Protein AF-A0A932MJL2-F1 (afdb_monomer_lite)

Foldseek 3Di:
DQWDKDQQQVCVVVVQWDADLQRWIWHQDPVGIDTADPVQEEECACVLLVLCCVLCVDQVPAFADPVRGGPVVVSVVVVVVQVVQVVPDDRNRGNAAMWTADPQSRHTYGYHHQVSLLCSLQSVVLVVQDDPVNPDGSVRSLVVLQPAAEEEFDCQVSLVVLVVSCRHSNYQHYEYFDQDFDDPVSVVRDPDDPCLQFPDCPPPPDDPDDRTHQRLVSSVVVSCVSRSSHHYHYHNNGDDPVCLLCSQPPDDPGHHHQAYEYDDPQLVVLLVNLLSCLVVQHWYWYWDDDPPDIDIDTFRSVVPSPGASAPPAHNVLLVVLNVQCVVDPPPVVSVVSNVCRHHNDPD

Sequence (347 aa):
MKPLLFEATEAHRNGTVRFREDGTAELRAAGGPRVIPRTHQYDVTQATIFGLNERLTSSATSPRLPDGKTLRDAFNAEWERYAGALEAAEGFAVNYGVYAYYPERNDLVRYCPEYWHRVVAVASNSTLLSDPEGNRSWSDIRGVFDRANIAIAGCSVGGSIAHAIAMDMRPRHMKLADKSLYKMENVNRVRLAYWDIVQSNAGRGNAMELMLRNKAAATADQLYAIDPFLSVHCYEEGLTEGNVARFFDGGGSEPPATVLIEEVDDPRMKLLLREEARKRRIPLIMATDVGSGVQLDIMRYDRSAATPLANGTGDKALYAAMDAVYANPGDRKTFFAFVDALIGTNY

Secondary structure (DSSP, 8-state):
-PPEEEEHHHHHHTTSEEE-TT--EEEEETTEEEEE-GGGEEE-HHHHHHHHHHH---GGGSPBPTTS-BHHHHHHHHHHHHHHHHHT-BTTB--SSEEEEETTTTEEEEE--HHHHHHHHHTTTTTTTS-TTS-S-HHHHHHHHHT-EEEEE-SSHHHHHHHHHHHHT--SEEEEE--PBP-GGGGGTS---HHHHB--GGG--STTS--BPBHHHHHHHHHHHH-TT-EEEEETT---TTTHHHHHH-BTTBPPPSEEEE----HHHHHHHHHHHHHTT--EEEEEEETTEEEEEEE-TTT-TT--SSSSS-HHHHHHHHHHHHHSTT-HHHHHHHHHHHH-S--

Structure (mmCIF, N/CA/C/O backbone):
data_AF-A0A932MJL2-F1
#
_entry.id   AF-A0A932MJL2-F1
#
loop_
_atom_site.group_PDB
_atom_site.id
_atom_site.type_symbol
_atom_site.label_atom_id
_atom_site.label_alt_id
_atom_site.label_comp_id
_atom_site.label_asym_id
_atom_site.label_entity_id
_atom_site.label_seq_id
_atom_site.pdbx_PDB_ins_code
_atom_site.Cartn_x
_atom_site.Cartn_y
_atom_site.Cartn_z
_atom_site.occupancy
_atom_site.B_iso_or_equiv
_atom_site.auth_seq_id
_atom_site.auth_comp_id
_atom_site.auth_asym_id
_atom_site.auth_atom_id
_atom_site.pdbx_PDB_model_num
ATOM 1 N N . MET A 1 1 ? -5.161 1.779 -9.825 1.00 83.44 1 MET A N 1
ATOM 2 C CA . MET A 1 1 ? -5.154 0.387 -10.307 1.00 83.44 1 MET A CA 1
ATOM 3 C C . MET A 1 1 ? -3.777 -0.231 -10.076 1.00 83.44 1 MET A C 1
ATOM 5 O O . MET A 1 1 ? -2.789 0.479 -10.240 1.00 83.44 1 MET A O 1
ATOM 9 N N . LYS A 1 2 ? -3.691 -1.529 -9.737 1.00 93.81 2 LYS A N 1
ATOM 10 C CA . LYS A 1 2 ? -2.400 -2.241 -9.654 1.00 93.81 2 LYS A CA 1
ATOM 11 C C . LYS A 1 2 ? -1.691 -2.197 -11.020 1.00 93.81 2 LYS A C 1
ATOM 13 O O . LYS A 1 2 ? -2.356 -2.485 -12.020 1.00 93.81 2 LYS A O 1
ATOM 18 N N . PRO A 1 3 ? -0.395 -1.843 -11.094 1.00 96.50 3 PRO A N 1
ATOM 19 C CA . PRO A 1 3 ? 0.326 -1.845 -12.358 1.00 96.50 3 PRO A CA 1
ATOM 20 C C . PRO A 1 3 ? 0.445 -3.262 -12.927 1.00 96.50 3 PRO A C 1
ATOM 22 O O . PRO A 1 3 ? 0.502 -4.249 -12.190 1.00 96.50 3 PRO A O 1
ATOM 25 N N . LEU A 1 4 ? 0.501 -3.359 -14.254 1.00 96.81 4 LEU A N 1
ATOM 26 C CA . LEU A 1 4 ? 0.786 -4.623 -14.931 1.00 96.81 4 LEU A CA 1
ATOM 27 C C . LEU A 1 4 ? 2.295 -4.853 -14.922 1.00 96.81 4 LEU A C 1
ATOM 29 O O . LEU A 1 4 ? 3.042 -3.979 -15.361 1.00 96.81 4 LEU A O 1
ATOM 33 N N . LEU A 1 5 ? 2.727 -6.010 -14.423 1.00 97.69 5 LEU A N 1
ATOM 34 C CA . LEU A 1 5 ? 4.140 -6.349 -14.282 1.00 97.69 5 LEU A CA 1
ATOM 35 C C . LEU A 1 5 ? 4.579 -7.336 -15.362 1.00 97.69 5 LEU A C 1
ATOM 37 O O . LEU A 1 5 ? 3.890 -8.325 -15.615 1.00 97.69 5 LEU A O 1
ATOM 41 N N . PHE A 1 6 ? 5.744 -7.088 -15.956 1.00 97.69 6 PHE A N 1
ATOM 42 C CA . PHE A 1 6 ? 6.340 -7.943 -16.979 1.00 97.69 6 PHE A CA 1
ATOM 43 C C . PHE A 1 6 ? 7.845 -8.079 -16.744 1.00 97.69 6 PHE A C 1
ATOM 45 O O . PHE A 1 6 ? 8.558 -7.077 -16.724 1.00 97.69 6 PHE A O 1
ATOM 52 N N . GLU A 1 7 ? 8.350 -9.305 -16.607 1.00 98.19 7 GLU A N 1
ATOM 53 C CA . GLU A 1 7 ? 9.797 -9.556 -16.596 1.00 98.19 7 GLU A CA 1
ATOM 54 C C . GLU A 1 7 ? 10.410 -9.098 -17.923 1.00 98.19 7 GLU A C 1
ATOM 56 O O . GLU A 1 7 ? 9.982 -9.549 -18.987 1.00 98.19 7 GLU A O 1
ATOM 61 N N . ALA A 1 8 ? 11.402 -8.204 -17.881 1.00 97.88 8 ALA A N 1
ATOM 62 C CA . ALA A 1 8 ? 11.881 -7.481 -19.061 1.00 97.88 8 ALA A CA 1
ATOM 63 C C . ALA A 1 8 ? 12.356 -8.426 -20.175 1.00 97.88 8 ALA A C 1
ATOM 65 O O . ALA A 1 8 ? 11.945 -8.296 -21.327 1.00 97.88 8 ALA A O 1
ATOM 66 N N . THR A 1 9 ? 13.154 -9.434 -19.820 1.00 97.38 9 THR A N 1
ATOM 67 C CA . THR A 1 9 ? 13.679 -10.421 -20.774 1.00 97.38 9 THR A CA 1
ATOM 68 C C . THR A 1 9 ? 12.566 -11.213 -21.455 1.00 97.38 9 THR A C 1
ATOM 70 O O . THR A 1 9 ? 12.607 -11.454 -22.662 1.00 97.38 9 THR A O 1
ATOM 73 N N . GLU A 1 10 ? 11.551 -11.627 -20.698 1.00 97.56 10 GLU A N 1
ATOM 74 C CA . GLU A 1 10 ? 10.411 -12.346 -21.261 1.00 97.56 10 GLU A CA 1
ATOM 75 C C . GLU A 1 10 ? 9.528 -11.428 -22.108 1.00 97.56 10 GLU A C 1
ATOM 77 O O . GLU A 1 10 ? 9.118 -11.824 -23.200 1.00 97.56 10 GLU A O 1
ATOM 82 N N . ALA A 1 11 ? 9.297 -10.200 -21.644 1.00 97.25 11 ALA A N 1
ATOM 83 C CA . ALA A 1 11 ? 8.495 -9.196 -22.327 1.00 97.25 11 ALA A CA 1
ATOM 84 C C . ALA A 1 11 ? 9.074 -8.817 -23.696 1.00 97.25 11 ALA A C 1
ATOM 86 O O . ALA A 1 11 ? 8.319 -8.644 -24.654 1.00 97.25 11 ALA A O 1
ATOM 87 N N . HIS A 1 12 ? 10.400 -8.723 -23.814 1.00 97.31 12 HIS A N 1
ATOM 88 C CA . HIS A 1 12 ? 11.061 -8.517 -25.101 1.00 97.31 12 HIS A CA 1
ATOM 89 C C . HIS A 1 12 ? 10.961 -9.767 -25.981 1.00 97.31 12 HIS A C 1
ATOM 91 O O . HIS A 1 12 ? 10.555 -9.676 -27.141 1.00 97.31 12 HIS A O 1
ATOM 97 N N . ARG A 1 13 ? 11.248 -10.951 -25.419 1.00 96.62 13 ARG A N 1
ATOM 98 C CA . ARG A 1 13 ? 11.226 -12.233 -26.145 1.00 96.62 13 ARG A CA 1
ATOM 99 C C . ARG A 1 13 ? 9.864 -12.536 -26.770 1.00 96.62 13 ARG A C 1
ATOM 101 O O . ARG A 1 13 ? 9.802 -12.985 -27.911 1.00 96.62 13 ARG A O 1
ATOM 108 N N . ASN A 1 14 ? 8.776 -12.320 -26.034 1.00 96.12 14 ASN A N 1
ATOM 109 C CA . ASN A 1 14 ? 7.417 -12.581 -26.519 1.00 96.12 14 ASN A CA 1
ATOM 110 C C . ASN A 1 14 ? 6.786 -11.365 -27.232 1.00 96.12 14 ASN A C 1
ATOM 112 O O . ASN A 1 14 ? 5.679 -11.464 -27.760 1.00 96.12 14 ASN A O 1
ATOM 116 N N . GLY A 1 15 ? 7.485 -10.225 -27.282 1.00 95.19 15 GLY A N 1
ATOM 117 C CA . GLY A 1 15 ? 7.008 -8.997 -27.909 1.00 95.19 15 GLY A CA 1
ATOM 118 C C . GLY A 1 15 ? 5.892 -8.276 -27.152 1.00 95.19 15 GLY A C 1
ATOM 119 O O . GLY A 1 15 ? 5.191 -7.473 -27.770 1.00 95.19 15 GLY A O 1
ATOM 120 N N . THR A 1 16 ? 5.718 -8.553 -25.855 1.00 97.00 16 THR A N 1
ATOM 121 C CA . THR A 1 16 ? 4.838 -7.776 -24.967 1.00 97.00 16 THR A CA 1
ATOM 122 C C . THR A 1 16 ? 5.313 -6.333 -24.901 1.00 97.00 16 THR A C 1
ATOM 124 O O . THR A 1 16 ? 4.488 -5.436 -25.015 1.00 97.00 16 THR A O 1
ATOM 127 N N . VAL A 1 17 ? 6.621 -6.102 -24.778 1.00 97.56 17 VAL A N 1
ATOM 128 C CA . VAL A 1 17 ? 7.229 -4.768 -24.853 1.00 97.56 17 VAL A CA 1
ATOM 129 C C . VAL A 1 17 ? 8.169 -4.740 -26.051 1.00 97.56 17 VAL A C 1
ATOM 131 O O . VAL A 1 17 ? 9.037 -5.601 -26.186 1.00 97.56 17 VAL A O 1
ATOM 134 N N . ARG A 1 18 ? 7.989 -3.764 -26.941 1.00 96.75 18 ARG A N 1
ATOM 135 C CA . ARG A 1 18 ? 8.892 -3.501 -28.070 1.00 96.75 18 ARG A CA 1
ATOM 136 C C . ARG A 1 18 ? 9.226 -2.025 -28.127 1.00 96.75 18 ARG A C 1
ATOM 138 O O . ARG A 1 18 ? 8.378 -1.201 -27.811 1.00 96.75 18 ARG A O 1
ATOM 145 N N . PHE A 1 19 ? 10.424 -1.698 -28.582 1.00 97.31 19 PHE A N 1
ATOM 146 C CA . PHE A 1 19 ? 10.823 -0.319 -28.825 1.00 97.31 19 PHE A CA 1
ATOM 147 C C . PHE A 1 19 ? 10.978 -0.093 -30.323 1.00 97.31 19 PHE A C 1
ATOM 149 O O . PHE A 1 19 ? 11.552 -0.923 -31.029 1.00 97.31 19 PHE A O 1
ATOM 156 N N . ARG A 1 20 ? 10.437 1.023 -30.805 1.00 95.94 20 ARG A N 1
ATOM 157 C CA . ARG A 1 20 ? 10.686 1.527 -32.158 1.00 95.94 20 ARG A CA 1
ATOM 158 C C . ARG A 1 20 ? 12.079 2.155 -32.236 1.00 95.94 20 ARG A C 1
ATOM 160 O O . ARG A 1 20 ? 12.700 2.434 -31.212 1.00 95.94 20 ARG A O 1
ATOM 167 N N . GLU A 1 21 ? 12.534 2.447 -33.452 1.00 94.88 21 GLU A N 1
ATOM 168 C CA . GLU A 1 21 ? 13.814 3.134 -33.693 1.00 94.88 21 GLU A CA 1
ATOM 169 C C . GLU A 1 21 ? 13.887 4.521 -33.032 1.00 94.88 21 GLU A C 1
ATOM 171 O O . GLU A 1 21 ? 14.956 4.950 -32.610 1.00 94.88 21 GLU A O 1
ATOM 176 N N . ASP A 1 22 ? 12.749 5.209 -32.880 1.00 95.69 22 ASP A N 1
ATOM 177 C CA . ASP A 1 22 ? 12.659 6.504 -32.191 1.00 95.69 22 ASP A CA 1
ATOM 178 C C . ASP A 1 22 ? 12.612 6.388 -30.651 1.00 95.69 22 ASP A C 1
ATOM 180 O O . ASP A 1 22 ? 12.576 7.401 -29.945 1.00 95.69 22 ASP A O 1
ATOM 184 N N . GLY A 1 23 ? 12.614 5.159 -30.122 1.00 96.25 23 GLY A N 1
ATOM 185 C CA . GLY A 1 23 ? 12.526 4.836 -28.698 1.00 96.25 23 GLY A CA 1
ATOM 186 C C . GLY A 1 23 ? 11.115 4.854 -28.119 1.00 96.25 23 GLY A C 1
ATOM 187 O O . GLY A 1 23 ? 10.943 4.686 -26.913 1.00 96.25 23 GLY A O 1
ATOM 188 N N . THR A 1 24 ? 10.081 5.031 -28.938 1.00 98.06 24 THR A N 1
ATOM 189 C CA . THR A 1 24 ? 8.693 4.845 -28.502 1.00 98.06 24 THR A CA 1
ATOM 190 C C . THR A 1 24 ? 8.446 3.375 -28.163 1.00 98.06 24 THR A C 1
ATOM 192 O O . THR A 1 24 ? 8.772 2.490 -28.956 1.00 98.06 24 THR A O 1
ATOM 195 N N . ALA A 1 25 ? 7.841 3.112 -27.004 1.00 98.00 25 ALA A N 1
ATOM 196 C CA . ALA A 1 25 ? 7.504 1.761 -26.577 1.00 98.00 25 ALA A CA 1
ATOM 197 C C . ALA A 1 25 ? 6.104 1.362 -27.067 1.00 98.00 25 ALA A C 1
ATOM 199 O O . ALA A 1 25 ? 5.147 2.134 -26.986 1.00 98.00 25 ALA A O 1
ATOM 200 N N . GLU A 1 26 ? 5.982 0.133 -27.551 1.00 97.69 26 GLU A N 1
ATOM 201 C CA . GLU A 1 26 ? 4.730 -0.536 -27.876 1.00 97.69 26 GLU A CA 1
ATOM 202 C C . GLU A 1 26 ? 4.492 -1.654 -26.864 1.00 97.69 26 GLU A C 1
ATOM 204 O O . GLU A 1 26 ? 5.249 -2.626 -26.810 1.00 97.69 26 GLU A O 1
ATOM 209 N N . LEU A 1 27 ? 3.431 -1.520 -26.071 1.00 97.56 27 LEU A N 1
ATOM 210 C CA . LEU A 1 27 ? 3.021 -2.511 -25.084 1.00 97.56 27 LEU A CA 1
ATOM 211 C C . LEU A 1 27 ? 1.804 -3.290 -25.592 1.00 97.56 27 LEU A C 1
ATOM 213 O O . LEU A 1 27 ? 0.777 -2.698 -25.923 1.00 97.56 27 LEU A O 1
ATOM 217 N N . ARG A 1 28 ? 1.885 -4.620 -25.605 1.00 94.75 28 ARG A N 1
ATOM 218 C CA . ARG A 1 28 ? 0.772 -5.537 -25.889 1.00 94.75 28 ARG A CA 1
ATOM 219 C C . ARG A 1 28 ? 0.306 -6.177 -24.585 1.00 94.75 28 ARG A C 1
ATOM 221 O O . ARG A 1 28 ? 0.871 -7.167 -24.141 1.00 94.75 28 ARG A O 1
ATOM 228 N N . ALA A 1 29 ? -0.731 -5.605 -23.979 1.00 84.56 29 ALA A N 1
ATOM 229 C CA . ALA A 1 29 ? -1.332 -6.105 -22.743 1.00 84.56 29 ALA A CA 1
ATOM 230 C C . ALA A 1 29 ? -2.823 -6.433 -22.940 1.00 84.56 29 ALA A C 1
ATOM 232 O O . ALA A 1 29 ? -3.406 -6.127 -23.980 1.00 84.56 29 ALA A O 1
ATOM 233 N N . ALA A 1 30 ? -3.460 -7.031 -21.926 1.00 73.94 30 ALA A N 1
ATOM 234 C CA . ALA A 1 30 ? -4.858 -7.482 -21.976 1.00 73.94 30 ALA A CA 1
ATOM 235 C C . ALA A 1 30 ? -5.886 -6.377 -22.333 1.00 73.94 30 ALA A C 1
ATOM 237 O O . ALA A 1 30 ? -6.991 -6.690 -22.761 1.00 73.94 30 ALA A O 1
ATOM 238 N N . GLY A 1 31 ? -5.521 -5.092 -22.214 1.00 73.19 31 GLY A N 1
ATOM 239 C CA . GLY A 1 31 ? -6.334 -3.931 -22.614 1.00 73.19 31 GLY A CA 1
ATOM 240 C C . GLY A 1 31 ? -6.116 -3.429 -24.052 1.00 73.19 31 GLY A C 1
ATOM 241 O O . GLY A 1 31 ? -6.564 -2.328 -24.386 1.00 73.19 31 GLY A O 1
ATOM 242 N N . GLY A 1 32 ? -5.407 -4.196 -24.884 1.00 82.25 32 GLY A N 1
ATOM 243 C CA . GLY A 1 32 ? -5.036 -3.830 -26.251 1.00 82.25 32 GLY A CA 1
ATOM 244 C C . GLY A 1 32 ? -3.656 -3.167 -26.354 1.00 82.25 32 GLY A C 1
ATOM 245 O O . GLY A 1 32 ? -3.003 -2.914 -25.337 1.00 82.25 32 GLY A O 1
ATOM 246 N N . PRO A 1 33 ? -3.178 -2.905 -27.583 1.00 90.56 33 PRO A N 1
ATOM 247 C CA . PRO A 1 33 ? -1.891 -2.262 -27.794 1.00 90.56 33 PRO A CA 1
ATOM 248 C C . PRO A 1 33 ? -1.890 -0.831 -27.239 1.00 90.56 33 PRO A C 1
ATOM 250 O O . PRO A 1 33 ? -2.873 -0.091 -27.353 1.00 90.56 33 PRO A O 1
ATOM 253 N N . ARG A 1 34 ? -0.768 -0.438 -26.640 1.00 95.81 34 ARG A N 1
ATOM 254 C CA . ARG A 1 34 ? -0.515 0.903 -26.108 1.00 95.81 34 ARG A CA 1
ATOM 255 C C . ARG A 1 34 ? 0.782 1.437 -26.690 1.00 95.81 34 ARG A C 1
ATOM 257 O O . ARG A 1 34 ? 1.763 0.707 -26.795 1.00 95.81 34 ARG A O 1
ATOM 264 N N . VAL A 1 35 ? 0.764 2.710 -27.066 1.00 97.38 35 VAL A N 1
ATOM 265 C CA . VAL A 1 35 ? 1.945 3.444 -27.520 1.00 97.38 35 VAL A CA 1
ATOM 266 C C . VAL A 1 35 ? 2.351 4.374 -26.387 1.00 97.38 35 VAL A C 1
ATOM 268 O O . VAL A 1 35 ? 1.548 5.192 -25.935 1.00 97.38 35 VAL A O 1
ATOM 271 N N . ILE A 1 36 ? 3.575 4.212 -25.901 1.00 98.31 36 ILE A N 1
ATOM 272 C CA . ILE A 1 36 ? 4.097 4.932 -24.744 1.00 98.31 36 ILE A CA 1
ATOM 273 C C . ILE A 1 36 ? 5.277 5.786 -25.225 1.00 98.31 36 ILE A C 1
ATOM 275 O O . ILE A 1 36 ? 6.346 5.245 -25.534 1.00 98.31 36 ILE A O 1
ATOM 279 N N . PRO A 1 37 ? 5.103 7.113 -25.350 1.00 98.06 37 PRO A N 1
ATOM 280 C CA . PRO A 1 37 ? 6.176 8.002 -25.785 1.00 98.06 37 PRO A CA 1
ATOM 281 C C . PRO A 1 37 ? 7.286 8.064 -24.731 1.00 98.06 37 PRO A C 1
ATOM 283 O O . PRO A 1 37 ? 7.054 7.809 -23.552 1.00 98.06 37 PRO A O 1
ATOM 286 N N . ARG A 1 38 ? 8.494 8.466 -25.138 1.00 97.56 38 ARG A N 1
ATOM 287 C CA . ARG A 1 38 ? 9.671 8.524 -24.248 1.00 97.56 38 ARG A CA 1
ATOM 288 C C . ARG A 1 38 ? 9.480 9.398 -23.005 1.00 97.56 38 ARG A C 1
ATOM 290 O O . ARG A 1 38 ? 10.108 9.143 -21.988 1.00 97.56 38 ARG A O 1
ATOM 297 N N . THR A 1 39 ? 8.605 10.400 -23.062 1.00 98.00 39 THR A N 1
ATOM 298 C CA . THR A 1 39 ? 8.271 11.264 -21.915 1.00 98.00 39 THR A CA 1
ATOM 299 C C . THR A 1 39 ? 7.464 10.560 -20.820 1.00 98.00 39 THR A C 1
ATOM 301 O O . THR A 1 39 ? 7.343 11.107 -19.729 1.00 98.00 39 THR A O 1
ATOM 304 N N . HIS A 1 40 ? 6.944 9.365 -21.108 1.00 98.31 40 HIS A N 1
ATOM 305 C CA . HIS A 1 40 ? 6.197 8.490 -20.202 1.00 98.31 40 HIS A CA 1
ATOM 306 C C . HIS A 1 40 ? 6.931 7.160 -19.958 1.00 98.31 40 HIS A C 1
ATOM 308 O O . HIS A 1 40 ? 6.335 6.156 -19.569 1.00 98.31 40 HIS A O 1
ATOM 314 N N . GLN A 1 41 ? 8.236 7.128 -20.226 1.00 98.44 41 GLN A N 1
ATOM 315 C CA . GLN A 1 41 ? 9.093 5.984 -19.946 1.00 98.44 41 GLN A CA 1
ATOM 316 C C . GLN A 1 41 ? 10.094 6.373 -18.869 1.00 98.44 41 GLN A C 1
ATOM 318 O O . GLN A 1 41 ? 10.755 7.408 -18.970 1.00 98.44 41 GLN A O 1
ATOM 323 N N . TYR A 1 42 ? 10.221 5.535 -17.849 1.00 98.31 42 TYR A N 1
ATOM 324 C CA . TYR A 1 42 ? 11.080 5.804 -16.705 1.00 98.31 42 TYR A CA 1
ATOM 325 C C . TYR A 1 42 ? 11.910 4.575 -16.363 1.00 98.31 42 TYR A C 1
ATOM 327 O O . TYR A 1 42 ? 11.484 3.436 -16.551 1.00 98.31 42 TYR A O 1
ATOM 335 N N . ASP A 1 43 ? 13.096 4.808 -15.819 1.00 97.81 43 ASP A N 1
ATOM 336 C CA . ASP A 1 43 ? 13.998 3.750 -15.396 1.00 97.81 43 ASP A CA 1
ATOM 337 C C . ASP A 1 43 ? 14.516 4.055 -13.995 1.00 97.81 43 ASP A C 1
ATOM 339 O O . ASP A 1 43 ? 15.210 5.046 -13.771 1.00 97.81 43 ASP A O 1
ATOM 343 N N . VAL A 1 44 ? 14.150 3.205 -13.040 1.00 97.88 44 VAL A N 1
ATOM 344 C CA . VAL A 1 44 ? 14.569 3.332 -11.640 1.00 97.88 44 VAL A CA 1
ATOM 345 C C . VAL A 1 44 ? 15.583 2.255 -11.246 1.00 97.88 44 VAL A C 1
ATOM 347 O O . VAL A 1 44 ? 15.949 2.138 -10.071 1.00 97.88 44 VAL A O 1
ATOM 350 N N . THR A 1 45 ? 16.073 1.467 -12.212 1.00 98.19 45 THR A N 1
ATOM 351 C CA . THR A 1 45 ? 17.091 0.437 -11.961 1.00 98.19 45 THR A CA 1
ATOM 352 C C . THR A 1 45 ? 18.380 1.056 -11.430 1.00 98.19 45 THR A C 1
ATOM 354 O O . THR A 1 45 ? 18.882 0.609 -10.402 1.00 98.19 45 THR A O 1
ATOM 357 N N . GLN A 1 46 ? 18.846 2.152 -12.035 1.00 96.75 46 GLN A N 1
ATOM 358 C CA . GLN A 1 46 ? 20.021 2.898 -11.577 1.00 96.75 46 GLN A CA 1
ATOM 359 C C . GLN A 1 46 ? 19.880 3.367 -10.128 1.00 96.75 46 GLN A C 1
ATOM 361 O O . GLN A 1 46 ? 20.770 3.113 -9.322 1.00 96.75 46 GLN A O 1
ATOM 366 N N . ALA A 1 47 ? 18.748 3.978 -9.764 1.00 97.19 47 ALA A N 1
ATOM 367 C CA . ALA A 1 47 ? 18.510 4.430 -8.392 1.00 97.19 47 ALA A CA 1
ATOM 368 C C . ALA A 1 47 ? 18.624 3.277 -7.376 1.00 97.19 47 ALA A C 1
ATOM 370 O O . ALA A 1 47 ? 19.169 3.455 -6.289 1.00 97.19 47 ALA A O 1
ATOM 371 N N . THR A 1 48 ? 18.175 2.077 -7.757 1.00 97.75 48 THR A N 1
ATOM 372 C CA . THR A 1 48 ? 18.317 0.872 -6.929 1.00 97.75 48 THR A CA 1
ATOM 373 C C . THR A 1 48 ? 19.770 0.405 -6.847 1.00 97.75 48 THR A C 1
ATOM 375 O O . THR A 1 48 ? 20.293 0.214 -5.752 1.00 97.75 48 THR A O 1
ATOM 378 N N . ILE A 1 49 ? 20.433 0.238 -7.992 1.00 97.94 49 ILE A N 1
ATOM 379 C CA . ILE A 1 49 ? 21.804 -0.276 -8.078 1.00 97.94 49 ILE A CA 1
ATOM 380 C C . ILE A 1 49 ? 22.793 0.642 -7.352 1.00 97.94 49 ILE A C 1
ATOM 382 O O . ILE A 1 49 ? 23.547 0.187 -6.493 1.00 97.94 49 ILE A O 1
ATOM 386 N N . PHE A 1 50 ? 22.768 1.944 -7.633 1.00 96.50 50 PHE A N 1
ATOM 387 C CA . PHE A 1 50 ? 23.668 2.891 -6.976 1.00 96.50 50 PHE A CA 1
ATOM 388 C C . PHE A 1 50 ? 23.348 3.039 -5.486 1.00 96.50 50 PHE A C 1
ATOM 390 O O . PHE A 1 50 ? 24.267 3.018 -4.669 1.00 96.50 50 PHE A O 1
ATOM 397 N N . GLY A 1 51 ? 22.062 3.073 -5.116 1.00 96.06 51 GLY A N 1
ATOM 398 C CA . GLY A 1 51 ? 21.649 3.106 -3.713 1.00 96.06 51 GLY A CA 1
ATOM 399 C C . GLY A 1 51 ? 22.150 1.894 -2.921 1.00 96.06 51 GLY A C 1
ATOM 400 O O . GLY A 1 51 ? 22.681 2.048 -1.824 1.00 96.06 51 GLY A O 1
ATOM 401 N N . LEU A 1 52 ? 22.058 0.684 -3.481 1.00 95.25 52 LEU A N 1
ATOM 402 C CA . LEU A 1 52 ? 22.598 -0.524 -2.847 1.00 95.25 52 LEU A CA 1
ATOM 403 C C . LEU A 1 52 ? 24.118 -0.480 -2.729 1.00 95.25 52 LEU A C 1
ATOM 405 O O . LEU A 1 52 ? 24.644 -0.854 -1.684 1.00 95.25 52 LEU A O 1
ATOM 409 N N . ASN A 1 53 ? 24.822 0.002 -3.753 1.00 95.19 53 ASN A N 1
ATOM 410 C CA . ASN A 1 53 ? 26.278 0.098 -3.709 1.00 95.19 53 ASN A CA 1
ATOM 411 C C . ASN A 1 53 ? 26.768 1.055 -2.613 1.00 95.19 53 ASN A C 1
ATOM 413 O O . ASN A 1 53 ? 27.760 0.760 -1.949 1.00 95.19 53 ASN A O 1
ATOM 417 N N . GLU A 1 54 ? 26.058 2.163 -2.387 1.00 92.69 54 GLU A N 1
ATOM 418 C CA . GLU A 1 54 ? 26.355 3.096 -1.294 1.00 92.69 54 GLU A CA 1
ATOM 419 C C . GLU A 1 54 ? 26.068 2.509 0.092 1.00 92.69 54 GLU A C 1
ATOM 421 O O . GLU A 1 54 ? 26.782 2.811 1.048 1.00 92.69 54 GLU A O 1
ATOM 426 N N . ARG A 1 55 ? 25.009 1.701 0.232 1.00 91.06 55 ARG A N 1
ATOM 427 C CA . ARG A 1 55 ? 24.568 1.189 1.543 1.00 91.06 55 ARG A CA 1
ATOM 428 C C . ARG A 1 55 ? 25.252 -0.112 1.938 1.00 91.06 55 ARG A C 1
ATOM 430 O O . ARG A 1 55 ? 25.555 -0.314 3.111 1.00 91.06 55 ARG A O 1
ATOM 437 N N . LEU A 1 56 ? 25.533 -0.980 0.976 1.00 90.38 56 LEU A N 1
ATOM 438 C CA . LEU A 1 56 ? 26.273 -2.220 1.172 1.00 90.38 56 LEU A CA 1
ATOM 439 C C . LEU A 1 56 ? 27.757 -1.937 0.927 1.00 90.38 56 LEU A C 1
ATOM 441 O O . LEU A 1 56 ? 28.296 -2.291 -0.114 1.00 90.38 56 LEU A O 1
ATOM 445 N N . THR A 1 57 ? 28.420 -1.256 1.862 1.00 85.00 57 THR A N 1
ATOM 446 C CA . THR A 1 57 ? 29.795 -0.754 1.663 1.00 85.00 57 THR A CA 1
ATOM 447 C C . THR A 1 57 ? 30.865 -1.844 1.702 1.00 85.00 57 THR A C 1
ATOM 449 O O . THR A 1 57 ? 31.856 -1.763 0.982 1.00 85.00 57 THR A O 1
ATOM 452 N N . SER A 1 58 ? 30.687 -2.876 2.531 1.00 86.12 58 SER A N 1
ATOM 453 C CA . SER A 1 58 ? 31.632 -3.990 2.641 1.00 86.12 58 SER A CA 1
ATOM 454 C C . SER A 1 58 ? 30.933 -5.290 3.028 1.00 86.12 58 SER A C 1
ATOM 456 O O . SER A 1 58 ? 29.922 -5.272 3.736 1.00 86.12 58 SER A O 1
ATOM 458 N N . SER A 1 59 ? 31.494 -6.431 2.622 1.00 81.75 59 SER A N 1
ATOM 459 C CA . SER A 1 59 ? 30.996 -7.745 3.046 1.00 81.75 59 SER A CA 1
ATOM 460 C C . SER A 1 59 ? 31.161 -7.951 4.558 1.00 81.75 59 SER A C 1
ATOM 462 O O . SER A 1 59 ? 30.306 -8.563 5.187 1.00 81.75 59 SER A O 1
ATOM 464 N N . ALA A 1 60 ? 32.201 -7.378 5.175 1.00 77.75 60 ALA A N 1
ATOM 465 C CA . ALA A 1 60 ? 32.484 -7.536 6.606 1.00 77.75 60 ALA A CA 1
ATOM 466 C C . ALA A 1 60 ? 31.379 -6.972 7.517 1.00 77.75 60 ALA A C 1
ATOM 468 O O . ALA A 1 60 ? 31.134 -7.513 8.592 1.00 77.75 60 ALA A O 1
ATOM 469 N N . THR A 1 61 ? 30.708 -5.904 7.081 1.00 82.56 61 THR A N 1
ATOM 470 C CA . THR A 1 61 ? 29.640 -5.225 7.832 1.00 82.56 61 THR A CA 1
ATOM 471 C C . THR A 1 61 ? 28.244 -5.497 7.271 1.00 82.56 61 THR A C 1
ATOM 473 O O . THR A 1 61 ? 27.262 -4.971 7.792 1.00 82.56 61 THR A O 1
ATOM 476 N N . SER A 1 62 ? 28.134 -6.295 6.205 1.00 86.69 62 SER A N 1
ATOM 477 C CA . SER A 1 62 ? 26.852 -6.587 5.564 1.00 86.69 62 SER A CA 1
ATOM 478 C C . SER A 1 62 ? 26.092 -7.708 6.276 1.00 86.69 62 SER A C 1
ATOM 480 O O . SER A 1 62 ? 26.708 -8.685 6.713 1.00 86.69 62 SER A O 1
ATOM 482 N N . PRO A 1 63 ? 24.747 -7.631 6.341 1.00 87.06 63 PRO A N 1
ATOM 483 C CA . PRO A 1 63 ? 23.925 -8.724 6.846 1.00 87.06 63 PRO A CA 1
ATOM 484 C C . PRO A 1 63 ? 24.222 -10.041 6.124 1.00 87.06 63 PRO A C 1
ATOM 486 O O . PRO A 1 63 ? 24.468 -10.055 4.915 1.00 87.06 63 PRO A O 1
ATOM 489 N N . ARG A 1 64 ? 24.168 -11.153 6.859 1.00 88.19 64 ARG A N 1
ATOM 490 C CA . ARG A 1 64 ? 24.266 -12.497 6.281 1.00 88.19 64 ARG A CA 1
ATOM 491 C C . ARG A 1 64 ? 22.898 -12.997 5.839 1.00 88.19 64 ARG A C 1
ATOM 493 O O . ARG A 1 64 ? 21.897 -12.778 6.521 1.00 88.19 64 ARG A O 1
ATOM 500 N N . LEU A 1 65 ? 22.887 -13.675 4.702 1.00 87.19 65 LEU A N 1
ATOM 501 C CA . LEU A 1 65 ? 21.735 -14.372 4.151 1.00 87.19 65 LEU A CA 1
ATOM 502 C C . LEU A 1 65 ? 21.691 -15.823 4.667 1.00 87.19 65 LEU A C 1
ATOM 504 O O . LEU A 1 65 ? 22.708 -16.328 5.153 1.00 87.19 65 LEU A O 1
ATOM 508 N N . PRO A 1 66 ? 20.539 -16.517 4.559 1.00 86.44 66 PRO A N 1
ATOM 509 C CA . PRO A 1 66 ? 20.400 -17.901 5.025 1.00 86.44 66 PRO A CA 1
ATOM 510 C C . PRO A 1 66 ? 21.380 -18.899 4.390 1.00 86.44 66 PRO A C 1
ATOM 512 O O . PRO A 1 66 ? 21.696 -19.916 4.997 1.00 86.44 66 PRO A O 1
ATOM 515 N N . ASP A 1 67 ? 21.883 -18.609 3.188 1.00 88.38 67 ASP A N 1
ATOM 516 C CA . ASP A 1 67 ? 22.882 -19.422 2.481 1.00 88.38 67 ASP A CA 1
ATOM 517 C C . ASP A 1 67 ? 24.331 -19.168 2.953 1.00 88.38 67 ASP A C 1
ATOM 519 O O . ASP A 1 67 ? 25.280 -19.731 2.406 1.00 88.38 67 ASP A O 1
ATOM 523 N N . GLY A 1 68 ? 24.515 -18.313 3.964 1.00 86.94 68 GLY A N 1
ATOM 524 C CA . GLY A 1 68 ? 25.800 -17.974 4.571 1.00 86.94 68 GLY A CA 1
ATOM 525 C C . GLY A 1 68 ? 26.561 -16.840 3.878 1.00 86.94 68 GLY A C 1
ATOM 526 O O . GLY A 1 68 ? 27.492 -16.291 4.485 1.00 86.94 68 GLY A O 1
ATOM 527 N N . LYS A 1 69 ? 26.164 -16.443 2.661 1.00 91.19 69 LYS A N 1
ATOM 528 C CA . LYS A 1 69 ? 26.763 -15.306 1.945 1.00 91.19 69 LYS A CA 1
ATOM 529 C C . LYS A 1 69 ? 26.344 -13.989 2.581 1.00 91.19 69 LYS A C 1
ATOM 531 O O . LYS A 1 69 ? 25.325 -13.899 3.270 1.00 91.19 69 LYS A O 1
ATOM 536 N N . THR A 1 70 ? 27.130 -12.942 2.358 1.00 92.56 70 THR A N 1
ATOM 537 C CA . THR A 1 70 ? 26.723 -11.597 2.771 1.00 92.56 70 THR A CA 1
ATOM 538 C C . THR A 1 70 ? 25.815 -10.978 1.713 1.00 92.56 70 THR A C 1
ATOM 540 O O . THR A 1 70 ? 25.909 -11.293 0.524 1.00 92.56 70 THR A O 1
ATOM 543 N N . LEU A 1 71 ? 24.947 -10.061 2.132 1.00 92.31 71 LEU A N 1
ATOM 544 C CA . LEU A 1 71 ? 24.088 -9.312 1.219 1.00 92.31 71 LEU A CA 1
ATOM 545 C C . LEU A 1 71 ? 24.909 -8.503 0.195 1.00 92.31 71 LEU A C 1
ATOM 547 O O . LEU A 1 71 ? 24.485 -8.375 -0.951 1.00 92.31 71 LEU A O 1
ATOM 551 N N . ARG A 1 72 ? 26.114 -8.031 0.562 1.00 95.00 72 ARG A N 1
ATOM 552 C CA . ARG A 1 72 ? 27.072 -7.426 -0.380 1.00 95.00 72 ARG A CA 1
ATOM 553 C C . ARG A 1 72 ? 27.529 -8.413 -1.448 1.00 95.00 72 ARG A C 1
ATOM 555 O O . ARG A 1 72 ? 27.577 -8.038 -2.613 1.00 95.00 72 ARG A O 1
ATOM 562 N N . ASP A 1 73 ? 27.868 -9.647 -1.079 1.00 94.88 73 ASP A N 1
ATOM 563 C CA . ASP A 1 73 ? 28.340 -10.644 -2.052 1.00 94.88 73 ASP A CA 1
ATOM 564 C C . ASP A 1 73 ? 27.227 -11.012 -3.040 1.00 94.88 73 ASP A C 1
ATOM 566 O O . ASP A 1 73 ? 27.467 -11.105 -4.243 1.00 94.88 73 ASP A O 1
ATOM 570 N N . ALA A 1 74 ? 25.994 -11.155 -2.544 1.00 95.44 74 ALA A N 1
ATOM 571 C CA . ALA A 1 74 ? 24.820 -11.334 -3.394 1.00 95.44 74 ALA A CA 1
ATOM 572 C C . ALA A 1 74 ? 24.604 -10.127 -4.323 1.00 95.44 74 ALA A C 1
ATOM 574 O O . ALA A 1 74 ? 24.311 -10.303 -5.505 1.00 95.44 74 ALA A O 1
ATOM 575 N N . PHE A 1 75 ? 24.800 -8.908 -3.814 1.00 96.94 75 PHE A N 1
ATOM 576 C CA . PHE A 1 75 ? 24.667 -7.689 -4.605 1.00 96.94 75 PHE A CA 1
ATOM 577 C C . PHE A 1 75 ? 25.766 -7.547 -5.664 1.00 96.94 75 PHE A C 1
ATOM 579 O O . PHE A 1 75 ? 25.476 -7.093 -6.762 1.00 96.94 75 PHE A O 1
ATOM 586 N N . ASN A 1 76 ? 27.000 -7.985 -5.395 1.00 96.94 76 ASN A N 1
ATOM 587 C CA . ASN A 1 76 ? 28.063 -8.006 -6.406 1.00 96.94 76 ASN A CA 1
ATOM 588 C C . ASN A 1 76 ? 27.669 -8.872 -7.608 1.00 96.94 76 ASN A C 1
ATOM 590 O O . ASN A 1 76 ? 27.831 -8.450 -8.746 1.00 96.94 76 ASN A O 1
ATOM 594 N N . ALA A 1 77 ? 27.101 -10.057 -7.365 1.00 96.56 77 ALA A N 1
ATOM 595 C CA . ALA A 1 77 ? 26.610 -10.907 -8.448 1.00 96.56 77 ALA A CA 1
ATOM 596 C C . ALA A 1 77 ? 25.472 -10.235 -9.237 1.00 96.56 77 ALA A C 1
ATOM 598 O O . ALA A 1 77 ? 25.412 -10.350 -10.461 1.00 96.56 77 ALA A O 1
ATOM 599 N N . GLU A 1 78 ? 24.590 -9.504 -8.551 1.00 97.69 78 GLU A N 1
ATOM 600 C CA . GLU A 1 78 ? 23.543 -8.732 -9.221 1.00 97.69 78 GLU A CA 1
ATOM 601 C C . GLU A 1 78 ? 24.101 -7.560 -10.034 1.00 97.69 78 GLU A C 1
ATOM 603 O O . GLU A 1 78 ? 23.619 -7.304 -11.136 1.00 97.69 78 GLU A O 1
ATOM 608 N N . TRP A 1 79 ? 25.122 -6.867 -9.526 1.00 97.94 79 TRP A N 1
ATOM 609 C CA . TRP A 1 79 ? 25.795 -5.781 -10.234 1.00 97.94 79 TRP A CA 1
ATOM 610 C C . TRP A 1 79 ? 26.362 -6.264 -11.568 1.00 97.94 79 TRP A C 1
ATOM 612 O O . TRP A 1 79 ? 26.103 -5.640 -12.594 1.00 97.94 79 TRP A O 1
ATOM 622 N N . GLU A 1 80 ? 27.061 -7.403 -11.575 1.00 98.06 80 GLU A N 1
ATOM 623 C CA . GLU A 1 80 ? 27.584 -8.011 -12.807 1.00 98.06 80 GLU A CA 1
ATOM 624 C C . GLU A 1 80 ? 26.456 -8.380 -13.779 1.00 98.06 80 GLU A C 1
ATOM 626 O O . GLU A 1 80 ? 26.543 -8.120 -14.979 1.00 98.06 80 GLU A O 1
ATOM 631 N N . ARG A 1 81 ? 25.346 -8.928 -13.265 1.00 97.94 81 ARG A N 1
ATOM 632 C CA . ARG A 1 81 ? 24.165 -9.252 -14.079 1.00 97.94 81 ARG A CA 1
ATOM 633 C C . ARG A 1 81 ? 23.548 -8.005 -14.714 1.00 97.94 81 ARG A C 1
ATOM 635 O O . ARG A 1 81 ? 23.159 -8.039 -15.880 1.00 97.94 81 ARG A O 1
ATOM 642 N N . TYR A 1 82 ? 23.448 -6.920 -13.953 1.00 98.19 82 TYR A N 1
ATOM 643 C CA . TYR A 1 82 ? 22.959 -5.631 -14.430 1.00 98.19 82 TYR A CA 1
ATOM 644 C C . TYR A 1 82 ? 23.900 -5.019 -15.476 1.00 98.19 82 TYR A C 1
ATOM 646 O O . TYR A 1 82 ? 23.437 -4.626 -16.545 1.00 98.19 82 TYR A O 1
ATOM 654 N N . ALA A 1 83 ? 25.207 -4.986 -15.201 1.00 98.00 83 ALA A N 1
ATOM 655 C CA . ALA A 1 83 ? 26.220 -4.450 -16.106 1.00 98.00 83 ALA A CA 1
ATOM 656 C C . ALA A 1 83 ? 26.253 -5.219 -17.433 1.00 98.00 83 ALA A C 1
ATOM 658 O O . ALA A 1 83 ? 26.123 -4.610 -18.493 1.00 98.00 83 ALA A O 1
ATOM 659 N N . GLY A 1 84 ? 26.288 -6.554 -17.382 1.00 98.12 84 GLY A N 1
ATOM 660 C CA . GLY A 1 84 ? 26.249 -7.388 -18.583 1.00 98.12 84 GLY A CA 1
ATOM 661 C C . GLY A 1 84 ? 24.970 -7.196 -19.405 1.00 98.12 84 GLY A C 1
ATOM 662 O O . GLY A 1 84 ? 25.018 -7.199 -20.632 1.00 98.12 84 GLY A O 1
ATOM 663 N N . ALA A 1 85 ? 23.821 -6.963 -18.759 1.00 97.62 85 ALA A N 1
ATOM 664 C CA . ALA A 1 85 ? 22.577 -6.666 -19.470 1.00 97.62 85 ALA A CA 1
ATOM 665 C C . ALA A 1 85 ? 22.574 -5.285 -20.145 1.00 97.62 85 ALA A C 1
ATOM 667 O O . ALA A 1 85 ? 21.901 -5.124 -21.162 1.00 97.62 85 ALA A O 1
ATOM 668 N N . LEU A 1 86 ? 23.295 -4.300 -19.595 1.00 97.00 86 LEU A N 1
ATOM 669 C CA . LEU A 1 86 ? 23.496 -3.001 -20.243 1.00 97.00 86 LEU A CA 1
ATOM 670 C C . LEU A 1 86 ? 24.449 -3.108 -21.434 1.00 97.00 86 LEU A C 1
ATOM 672 O O . LEU A 1 86 ? 24.169 -2.536 -22.481 1.00 97.00 86 LEU A O 1
ATOM 676 N N . GLU A 1 87 ? 25.549 -3.847 -21.288 1.00 97.31 87 GLU A N 1
ATOM 677 C CA . GLU A 1 87 ? 26.522 -4.065 -22.368 1.00 97.31 87 GLU A CA 1
ATOM 678 C C . GLU A 1 87 ? 25.912 -4.833 -23.545 1.00 97.31 87 GLU A C 1
ATOM 680 O O . GLU A 1 87 ? 26.202 -4.532 -24.700 1.00 97.31 87 GLU A O 1
ATOM 685 N N . ALA A 1 88 ? 25.032 -5.795 -23.257 1.00 96.75 88 ALA A N 1
ATOM 686 C CA . ALA A 1 88 ? 24.322 -6.583 -24.260 1.00 96.75 88 ALA A CA 1
ATOM 687 C C . ALA A 1 88 ? 23.041 -5.913 -24.795 1.00 96.75 88 ALA A C 1
ATOM 689 O O . ALA A 1 88 ? 22.314 -6.535 -25.572 1.00 96.75 88 ALA A O 1
ATOM 690 N N . ALA A 1 89 ? 22.704 -4.698 -24.351 1.00 94.50 89 ALA A N 1
ATOM 691 C CA . ALA A 1 89 ? 21.481 -4.031 -24.779 1.00 94.50 89 ALA A CA 1
ATOM 692 C C . ALA A 1 89 ? 21.568 -3.604 -26.251 1.00 94.50 89 ALA A C 1
ATOM 694 O O . ALA A 1 89 ? 22.509 -2.932 -26.671 1.00 94.50 89 ALA A O 1
ATOM 695 N N . GLU A 1 90 ? 20.537 -3.938 -27.026 1.00 86.88 90 GLU A N 1
ATOM 696 C CA . GLU A 1 90 ? 20.386 -3.494 -28.411 1.00 86.88 90 GLU A CA 1
ATOM 697 C C . GLU A 1 90 ? 19.288 -2.421 -28.485 1.00 86.88 90 GLU A C 1
ATOM 699 O O . GLU A 1 90 ? 18.122 -2.654 -28.149 1.00 86.88 90 GLU A O 1
ATOM 704 N N . GLY A 1 91 ? 19.658 -1.211 -28.915 1.00 90.44 91 GLY A N 1
ATOM 705 C CA . GLY A 1 91 ? 18.740 -0.071 -28.955 1.00 90.44 91 GLY A CA 1
ATOM 706 C C . GLY A 1 91 ? 18.267 0.343 -27.557 1.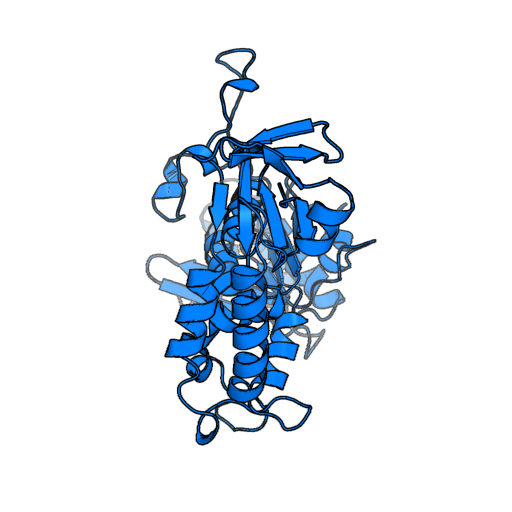00 90.44 91 GLY A C 1
ATOM 707 O O . GLY A 1 91 ? 19.076 0.623 -26.677 1.00 90.44 91 GLY A O 1
ATOM 708 N N . PHE A 1 92 ? 16.948 0.4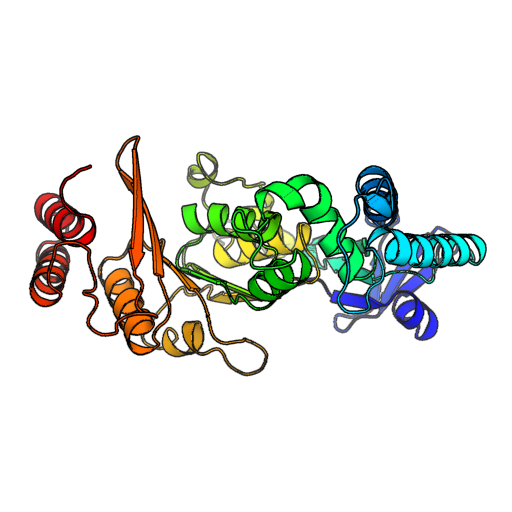14 -27.356 1.00 94.44 92 PHE A N 1
ATOM 709 C CA . PHE A 1 92 ? 16.336 0.823 -26.081 1.00 94.44 92 PHE A CA 1
ATOM 710 C C . PHE A 1 92 ? 15.920 -0.360 -25.189 1.00 94.44 92 PHE A C 1
ATOM 712 O O . PHE A 1 92 ? 15.477 -0.155 -24.058 1.00 94.44 92 PHE A O 1
ATOM 719 N N . ALA A 1 93 ? 16.040 -1.596 -25.683 1.00 95.44 93 ALA A N 1
ATOM 720 C CA . ALA A 1 93 ? 15.616 -2.792 -24.966 1.00 95.44 93 ALA A CA 1
ATOM 721 C C . ALA A 1 93 ? 16.747 -3.325 -24.074 1.00 95.44 93 ALA A C 1
ATOM 723 O O . ALA A 1 93 ? 17.751 -3.841 -24.561 1.00 95.44 93 ALA A O 1
ATOM 724 N N . VAL A 1 94 ? 16.558 -3.256 -22.754 1.00 97.19 94 VAL A N 1
ATOM 725 C CA . VAL A 1 94 ? 17.502 -3.808 -21.769 1.00 97.19 94 VAL A CA 1
ATOM 726 C C . VAL A 1 94 ? 16.882 -5.033 -21.100 1.00 97.19 94 VAL A C 1
ATOM 728 O O . VAL A 1 94 ? 15.880 -4.921 -20.393 1.00 97.19 94 VAL A O 1
ATOM 731 N N . ASN A 1 95 ? 17.486 -6.209 -21.288 1.00 97.56 95 ASN A N 1
ATOM 732 C CA . ASN A 1 95 ? 17.011 -7.493 -20.748 1.00 97.56 95 ASN A CA 1
ATOM 733 C C . ASN A 1 95 ? 17.334 -7.660 -19.250 1.00 97.56 95 ASN A C 1
ATOM 735 O O . ASN A 1 95 ? 18.022 -8.593 -18.839 1.00 97.56 95 ASN A O 1
ATOM 739 N N . TYR A 1 96 ? 16.851 -6.728 -18.429 1.00 98.31 96 TYR A N 1
ATOM 740 C CA . TYR A 1 96 ? 17.049 -6.735 -16.984 1.00 98.31 96 TYR A CA 1
ATOM 741 C C . TYR A 1 96 ? 15.889 -6.068 -16.246 1.00 98.31 96 TYR A C 1
ATOM 743 O O . TYR A 1 96 ? 15.480 -4.955 -16.590 1.00 98.31 96 TYR A O 1
ATOM 751 N N . GLY A 1 97 ? 15.446 -6.717 -15.169 1.00 98.31 97 GLY A N 1
ATOM 752 C CA . GLY A 1 97 ? 14.452 -6.182 -14.248 1.00 98.31 97 GLY A CA 1
ATOM 753 C C . GLY A 1 97 ? 13.014 -6.406 -14.706 1.00 98.31 97 GLY A C 1
ATOM 754 O O . GLY A 1 97 ? 12.736 -7.291 -15.513 1.00 98.31 97 GLY A O 1
ATOM 755 N N . VAL A 1 98 ? 12.104 -5.592 -14.177 1.00 98.75 98 VAL A N 1
ATOM 756 C CA . VAL A 1 98 ? 10.655 -5.729 -14.364 1.00 98.75 98 VAL A CA 1
ATOM 757 C C . VAL A 1 98 ? 10.081 -4.421 -14.880 1.00 98.75 98 VAL A C 1
ATOM 759 O O . VAL A 1 98 ? 10.323 -3.362 -14.303 1.00 98.75 98 VAL A O 1
ATOM 762 N N . TYR A 1 99 ? 9.294 -4.485 -15.947 1.00 98.56 99 TYR A N 1
ATOM 763 C CA . TYR A 1 99 ? 8.453 -3.374 -16.368 1.00 98.56 99 TYR A CA 1
ATOM 764 C C . TYR A 1 99 ? 7.165 -3.354 -15.552 1.00 98.56 99 TYR A C 1
ATOM 766 O O . TYR A 1 99 ? 6.445 -4.348 -15.519 1.00 98.56 99 TYR A O 1
ATOM 774 N N . ALA A 1 100 ? 6.849 -2.209 -14.958 1.00 98.38 100 ALA A N 1
ATOM 775 C CA . ALA A 1 100 ? 5.545 -1.892 -14.402 1.00 98.38 100 ALA A CA 1
ATOM 776 C C . ALA A 1 100 ? 4.850 -0.871 -15.312 1.00 98.38 100 ALA A C 1
ATOM 778 O O . ALA A 1 100 ? 5.355 0.234 -15.524 1.00 98.38 100 ALA A O 1
ATOM 779 N N . TYR A 1 101 ? 3.698 -1.243 -15.865 1.00 98.00 101 TYR A N 1
ATOM 780 C CA . TYR A 1 101 ? 2.860 -0.345 -16.654 1.00 98.00 101 TYR A CA 1
ATOM 781 C C . TYR A 1 101 ? 1.704 0.194 -15.812 1.00 98.00 101 TYR A C 1
ATOM 783 O O . TYR A 1 101 ? 0.919 -0.590 -15.273 1.00 98.00 101 TYR A O 1
ATOM 791 N N . TYR A 1 102 ? 1.583 1.521 -15.750 1.00 96.38 102 TYR A N 1
ATOM 792 C CA . TYR A 1 102 ? 0.538 2.256 -15.036 1.00 96.38 102 TYR A CA 1
ATOM 793 C C . TYR A 1 102 ? -0.488 2.813 -16.039 1.00 96.38 102 TYR A C 1
ATOM 795 O O . TYR A 1 102 ? -0.248 3.870 -16.633 1.00 96.38 102 TYR A O 1
ATOM 803 N N . PRO A 1 103 ? -1.648 2.150 -16.239 1.00 92.56 103 PRO A N 1
ATOM 804 C CA . PRO A 1 103 ? -2.557 2.473 -17.341 1.00 92.56 103 PRO A CA 1
ATOM 805 C C . PRO A 1 103 ? -3.126 3.894 -17.296 1.00 92.56 103 PRO A C 1
ATOM 807 O O . PRO A 1 103 ? -3.191 4.552 -18.328 1.00 92.56 103 PRO A O 1
ATOM 810 N N . GLU A 1 104 ? -3.478 4.383 -16.104 1.00 90.12 104 GLU A N 1
ATOM 811 C CA . GLU A 1 104 ? -4.096 5.706 -15.904 1.00 90.12 104 GLU A CA 1
ATOM 812 C C . GLU A 1 104 ? -3.201 6.866 -16.355 1.00 90.12 104 GLU A C 1
ATOM 814 O O . GLU A 1 104 ? -3.685 7.906 -16.793 1.00 90.12 104 GLU A O 1
ATOM 819 N N . ARG A 1 105 ? -1.880 6.688 -16.251 1.00 91.69 105 ARG A N 1
ATOM 820 C CA . ARG A 1 105 ? -0.886 7.699 -16.636 1.00 91.69 105 ARG A CA 1
ATOM 821 C C . ARG A 1 105 ? -0.223 7.393 -17.976 1.00 91.69 105 ARG A C 1
ATOM 823 O O . ARG A 1 105 ? 0.488 8.236 -18.509 1.00 91.69 105 ARG A O 1
ATOM 830 N N . ASN A 1 106 ? -0.477 6.200 -18.517 1.00 94.88 106 ASN A N 1
ATOM 831 C CA . ASN A 1 106 ? 0.253 5.612 -19.632 1.00 94.88 106 ASN A CA 1
ATOM 832 C C . ASN A 1 106 ? 1.776 5.567 -19.393 1.00 94.88 106 ASN A C 1
ATOM 834 O O . ASN A 1 106 ? 2.544 5.691 -20.341 1.00 94.88 106 ASN A O 1
ATOM 838 N N . ASP A 1 107 ? 2.197 5.378 -18.139 1.00 97.62 107 ASP A N 1
ATOM 839 C CA . ASP A 1 107 ? 3.611 5.352 -17.755 1.00 97.62 107 ASP A CA 1
ATOM 840 C C . ASP A 1 107 ? 4.148 3.913 -17.798 1.00 97.62 107 ASP A C 1
ATOM 842 O O . ASP A 1 107 ? 3.521 2.989 -17.269 1.00 97.62 107 ASP A O 1
ATOM 846 N N . LEU A 1 108 ? 5.323 3.717 -18.400 1.00 98.25 108 LEU A N 1
ATOM 847 C CA . LEU A 1 108 ? 6.074 2.460 -18.375 1.00 98.25 108 LEU A CA 1
ATOM 848 C C . LEU A 1 108 ? 7.363 2.6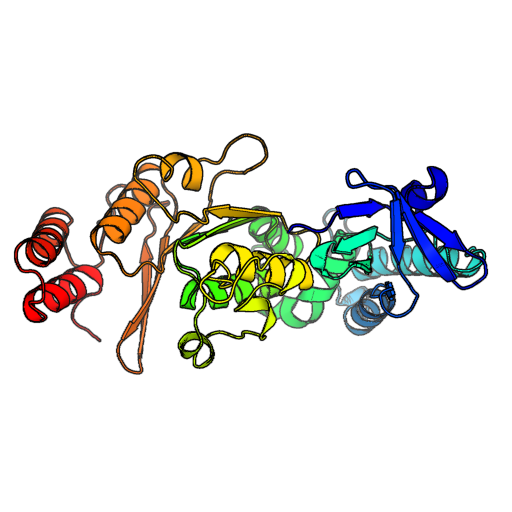63 -17.585 1.00 98.25 108 LEU A C 1
ATOM 850 O O . LEU A 1 108 ? 8.247 3.407 -18.004 1.00 98.25 108 LEU A O 1
ATOM 854 N N . VAL A 1 109 ? 7.478 1.990 -16.446 1.00 98.62 109 VAL A N 1
ATOM 855 C CA . VAL A 1 109 ? 8.601 2.162 -15.522 1.00 98.62 109 VAL A CA 1
ATOM 856 C C . VAL A 1 109 ? 9.365 0.851 -15.396 1.00 98.62 109 VAL A C 1
ATOM 858 O O . VAL A 1 109 ? 8.764 -0.185 -15.118 1.00 98.62 109 VAL A O 1
ATOM 861 N N . ARG A 1 110 ? 10.686 0.870 -15.580 1.00 98.38 110 ARG A N 1
ATOM 862 C CA . ARG A 1 110 ? 11.548 -0.301 -15.370 1.00 98.38 110 ARG A CA 1
ATOM 863 C C . ARG A 1 110 ? 12.168 -0.277 -13.975 1.00 98.38 110 ARG A C 1
ATOM 865 O O . ARG A 1 110 ? 12.869 0.670 -13.622 1.00 98.38 110 ARG A O 1
ATOM 872 N N . TYR A 1 111 ? 11.935 -1.333 -13.205 1.00 98.69 111 TYR A N 1
ATOM 873 C CA . TYR A 1 111 ? 12.469 -1.556 -11.862 1.00 98.69 111 TYR A CA 1
ATOM 874 C C . TYR A 1 111 ? 13.523 -2.665 -11.876 1.00 98.69 111 TYR A C 1
ATOM 876 O O . TYR A 1 111 ? 13.522 -3.528 -12.753 1.00 98.69 111 TYR A O 1
ATOM 884 N N . CYS A 1 112 ? 14.411 -2.684 -10.876 1.00 98.62 112 CYS A N 1
ATOM 885 C CA . CYS A 1 112 ? 15.189 -3.892 -10.583 1.00 98.62 112 CYS A CA 1
ATOM 886 C C . CYS A 1 112 ? 14.246 -5.054 -10.213 1.00 98.62 112 CYS A C 1
ATOM 888 O O . CYS A 1 112 ? 13.085 -4.798 -9.878 1.00 98.62 112 CYS A O 1
ATOM 890 N N . PRO A 1 113 ? 14.721 -6.315 -10.221 1.00 98.38 113 PRO A N 1
ATOM 891 C CA . PRO A 1 113 ? 13.935 -7.420 -9.681 1.00 98.38 113 PRO A CA 1
ATOM 892 C C . PRO A 1 113 ? 13.396 -7.096 -8.292 1.00 98.38 113 PRO A C 1
ATOM 894 O O . PRO A 1 113 ? 14.070 -6.421 -7.505 1.00 98.38 113 PRO A O 1
ATOM 897 N N . GLU A 1 114 ? 12.209 -7.623 -7.991 1.00 97.50 114 GLU A N 1
ATOM 898 C CA . GLU A 1 114 ? 11.458 -7.335 -6.767 1.00 97.50 114 GLU A CA 1
ATOM 899 C C . GLU A 1 114 ? 12.337 -7.356 -5.511 1.00 97.50 114 GLU A C 1
ATOM 901 O O . GLU A 1 114 ? 12.283 -6.434 -4.696 1.00 97.50 114 GLU A O 1
ATOM 906 N N . TYR A 1 115 ? 13.183 -8.383 -5.378 1.00 95.81 115 TYR A N 1
ATOM 907 C CA . TYR A 1 115 ? 14.088 -8.526 -4.243 1.00 95.81 115 TYR A CA 1
ATOM 908 C C . TYR A 1 115 ? 14.957 -7.277 -4.043 1.00 95.81 115 TYR A C 1
ATOM 910 O O . TYR A 1 115 ? 14.924 -6.668 -2.977 1.00 95.81 115 TYR A O 1
ATOM 918 N N . TRP A 1 116 ? 15.677 -6.835 -5.074 1.00 97.25 116 TRP A N 1
ATOM 919 C CA . TRP A 1 116 ? 16.594 -5.697 -4.976 1.00 97.25 116 TRP A CA 1
ATOM 920 C C . TRP A 1 116 ? 15.873 -4.360 -4.831 1.00 97.25 116 TRP A C 1
ATOM 922 O O . TRP A 1 116 ? 16.328 -3.512 -4.062 1.00 97.25 116 TRP A O 1
ATOM 932 N N . HIS A 1 117 ? 14.720 -4.194 -5.489 1.00 97.06 117 HIS A N 1
ATOM 933 C CA . HIS A 1 117 ? 13.857 -3.028 -5.285 1.00 97.06 117 HIS A CA 1
ATOM 934 C C . HIS A 1 117 ? 13.416 -2.896 -3.817 1.00 97.06 117 HIS A C 1
ATOM 936 O O . HIS A 1 117 ? 13.434 -1.805 -3.246 1.00 97.06 117 HIS A O 1
ATOM 942 N N . ARG A 1 118 ? 13.044 -4.009 -3.179 1.00 94.50 118 ARG A N 1
ATOM 943 C CA . ARG A 1 118 ? 12.598 -4.004 -1.780 1.00 94.50 118 ARG A CA 1
ATOM 944 C C . ARG A 1 118 ? 13.762 -3.850 -0.804 1.00 94.50 118 ARG A C 1
ATOM 946 O O . ARG A 1 118 ? 13.623 -3.130 0.181 1.00 94.50 118 ARG A O 1
ATOM 953 N N . VAL A 1 119 ? 14.912 -4.469 -1.084 1.00 93.69 119 VAL A N 1
ATOM 954 C CA . VAL A 1 119 ? 16.116 -4.357 -0.242 1.00 93.69 119 VAL A CA 1
ATOM 955 C C . VAL A 1 119 ? 16.628 -2.919 -0.202 1.00 93.69 119 VAL A C 1
ATOM 957 O O . VAL A 1 119 ? 16.861 -2.404 0.892 1.00 93.69 119 VAL A O 1
ATOM 960 N N . VAL A 1 120 ? 16.776 -2.248 -1.354 1.00 94.56 120 VAL A N 1
ATOM 961 C CA . VAL A 1 120 ? 17.329 -0.879 -1.382 1.00 94.56 120 VAL A CA 1
ATOM 962 C C . VAL A 1 120 ? 16.481 0.091 -0.567 1.00 94.56 120 VAL A C 1
ATOM 964 O O . VAL A 1 120 ? 17.017 0.943 0.139 1.00 94.56 120 VAL A O 1
ATOM 967 N N . ALA A 1 121 ? 15.161 -0.083 -0.606 1.00 93.12 121 ALA A N 1
ATOM 968 C CA . ALA A 1 121 ? 14.220 0.818 0.037 1.00 93.12 121 ALA A CA 1
ATOM 969 C C . ALA A 1 121 ? 14.315 0.813 1.570 1.00 93.12 121 ALA A C 1
ATOM 971 O O . ALA A 1 121 ? 13.965 1.806 2.199 1.00 93.12 121 ALA A O 1
ATOM 972 N N . VAL A 1 122 ? 14.819 -0.270 2.169 1.00 91.56 122 VAL A N 1
ATOM 973 C CA . VAL A 1 122 ? 15.003 -0.388 3.626 1.00 91.56 122 VAL A CA 1
ATOM 974 C C . VAL A 1 122 ? 16.472 -0.388 4.044 1.00 91.56 122 VAL A C 1
ATOM 976 O O . VAL A 1 122 ? 16.764 -0.470 5.236 1.00 91.56 122 VAL A O 1
ATOM 979 N N . ALA A 1 123 ? 17.408 -0.287 3.097 1.00 88.81 123 ALA A N 1
ATOM 980 C CA . ALA A 1 123 ? 18.839 -0.416 3.365 1.00 88.81 123 ALA A CA 1
ATOM 981 C C . ALA A 1 123 ? 19.371 0.667 4.320 1.00 88.81 123 ALA A C 1
ATOM 983 O O . ALA A 1 123 ? 20.252 0.393 5.127 1.00 88.81 123 ALA A O 1
ATOM 984 N N . SER A 1 124 ? 18.818 1.883 4.274 1.00 84.56 124 SER A N 1
ATOM 985 C CA . SER A 1 124 ? 19.218 2.979 5.173 1.00 84.56 124 SER A CA 1
ATOM 986 C C . SER A 1 124 ? 18.618 2.871 6.578 1.00 84.56 124 SER A C 1
ATOM 988 O O . SER A 1 124 ? 19.239 3.321 7.536 1.00 84.56 124 SER A O 1
ATOM 990 N N . ASN A 1 125 ? 17.437 2.260 6.710 1.00 81.50 125 ASN A N 1
ATOM 991 C CA . ASN A 1 125 ? 16.714 2.139 7.983 1.00 81.50 125 ASN A CA 1
ATOM 992 C C . ASN A 1 125 ? 16.892 0.749 8.618 1.00 81.50 125 ASN A C 1
ATOM 994 O O . ASN A 1 125 ? 16.277 0.444 9.639 1.00 81.50 125 ASN A O 1
ATOM 998 N N . SER A 1 126 ? 17.727 -0.114 8.034 1.00 74.81 126 SER A N 1
ATOM 999 C CA . SER A 1 126 ? 17.831 -1.523 8.420 1.00 74.81 126 SER A CA 1
ATOM 1000 C C . SER A 1 126 ? 18.286 -1.729 9.864 1.00 74.81 126 SER A C 1
ATOM 1002 O O . SER A 1 126 ? 17.913 -2.727 10.475 1.00 74.81 126 SER A O 1
ATOM 1004 N N . THR A 1 127 ? 19.074 -0.804 10.418 1.00 74.19 127 THR A N 1
ATOM 1005 C CA . THR A 1 127 ? 19.528 -0.848 11.816 1.00 74.19 127 THR A CA 1
ATOM 1006 C C . THR A 1 127 ? 18.425 -0.458 12.798 1.00 74.19 127 THR A C 1
ATOM 1008 O O . THR A 1 127 ? 18.351 -1.044 13.875 1.00 74.19 127 THR A O 1
ATOM 1011 N N . LEU A 1 128 ? 17.525 0.456 12.416 1.00 80.19 128 LEU A N 1
ATOM 1012 C CA . LEU A 1 128 ? 16.360 0.849 13.223 1.00 80.19 128 LEU A CA 1
ATOM 1013 C C . LEU A 1 128 ? 15.341 -0.287 13.359 1.00 80.19 128 LEU A C 1
ATOM 1015 O O . LEU A 1 128 ? 14.584 -0.332 14.322 1.00 80.19 128 LEU A O 1
ATOM 1019 N N . LEU A 1 129 ? 15.333 -1.202 12.390 1.00 80.62 129 LEU A N 1
ATOM 1020 C CA . LEU A 1 129 ? 14.431 -2.350 12.323 1.00 80.62 129 LEU A CA 1
ATOM 1021 C C . LEU A 1 129 ? 15.130 -3.663 12.708 1.00 80.62 129 LEU A C 1
ATOM 1023 O O . LEU A 1 129 ? 14.677 -4.736 12.316 1.00 80.62 129 LEU A O 1
ATOM 1027 N N . SER A 1 130 ? 16.255 -3.586 13.421 1.00 81.00 130 SER A N 1
ATOM 1028 C CA . SER A 1 130 ? 16.956 -4.761 13.942 1.00 81.00 130 SER A CA 1
ATOM 1029 C C . SER A 1 130 ? 16.369 -5.215 15.280 1.00 81.00 130 SER A C 1
ATOM 1031 O O . SER A 1 130 ? 15.684 -4.457 15.963 1.00 81.00 130 SER A O 1
ATOM 1033 N N . ASP A 1 131 ? 16.606 -6.475 15.643 1.00 85.12 131 ASP A N 1
ATOM 1034 C CA . ASP A 1 131 ? 16.219 -6.996 16.950 1.00 85.12 131 ASP A CA 1
ATOM 1035 C C . ASP A 1 131 ? 17.228 -6.482 17.989 1.00 85.12 131 ASP A C 1
ATOM 1037 O O . ASP A 1 131 ? 18.391 -6.898 17.932 1.00 85.12 131 ASP A O 1
ATOM 1041 N N . PRO A 1 132 ? 16.834 -5.588 18.919 1.00 82.75 132 PRO A N 1
ATOM 1042 C CA . PRO A 1 132 ? 17.764 -5.020 19.892 1.00 82.75 132 PRO A CA 1
ATOM 1043 C C . PRO A 1 132 ? 18.337 -6.080 20.842 1.00 82.75 132 PRO A C 1
ATOM 1045 O O . PRO A 1 132 ? 19.410 -5.875 21.404 1.00 82.75 132 PRO A O 1
ATOM 1048 N N . GLU A 1 133 ? 17.652 -7.216 21.007 1.00 87.44 133 GLU A N 1
ATOM 1049 C CA . GLU A 1 133 ? 18.126 -8.345 21.813 1.00 87.44 133 GLU A CA 1
ATOM 1050 C C . GLU A 1 133 ? 19.042 -9.288 21.015 1.00 87.44 133 GLU A C 1
ATOM 1052 O O . GLU A 1 133 ? 19.650 -10.189 21.588 1.00 87.44 133 GLU A O 1
ATOM 1057 N N . GLY A 1 134 ? 19.149 -9.109 19.693 1.00 84.31 134 GLY A N 1
ATOM 1058 C CA . GLY A 1 134 ? 19.968 -9.946 18.814 1.00 84.31 134 GLY A CA 1
ATOM 1059 C C . GLY A 1 134 ? 19.422 -11.360 18.587 1.00 84.31 134 GLY A C 1
ATOM 1060 O O . GLY A 1 134 ? 20.128 -12.200 18.031 1.00 84.31 134 GLY A O 1
ATOM 1061 N N . ASN A 1 135 ? 18.174 -11.634 18.985 1.00 90.56 135 ASN A N 1
ATOM 1062 C CA . ASN A 1 135 ? 17.560 -12.962 18.886 1.00 90.56 135 ASN A CA 1
ATOM 1063 C C . ASN A 1 135 ? 17.143 -13.334 17.453 1.00 90.56 135 ASN A C 1
ATOM 1065 O O . ASN A 1 135 ? 16.989 -14.515 17.137 1.00 90.56 135 ASN A O 1
ATOM 1069 N N . ARG A 1 136 ? 16.939 -12.343 16.580 1.00 90.50 136 ARG A N 1
ATOM 1070 C CA . ARG A 1 136 ? 16.566 -12.532 15.173 1.00 90.50 136 ARG A CA 1
ATOM 1071 C C . ARG A 1 136 ? 17.564 -11.866 14.247 1.00 90.50 136 ARG A C 1
ATOM 1073 O O . ARG A 1 136 ? 17.946 -10.712 14.444 1.00 90.50 136 ARG A O 1
ATOM 1080 N N . SER A 1 137 ? 17.930 -12.574 13.182 1.00 88.50 137 SER A N 1
ATOM 1081 C CA . SER A 1 137 ? 18.719 -11.976 12.112 1.00 88.50 137 SER A CA 1
ATOM 1082 C C . SER A 1 137 ? 17.893 -10.947 11.335 1.00 88.50 137 SER A C 1
ATOM 1084 O O . SER A 1 137 ? 16.660 -10.968 11.337 1.00 88.50 137 SER A O 1
ATOM 1086 N N . TRP A 1 138 ? 18.575 -10.074 10.590 1.00 86.94 138 TRP A N 1
ATOM 1087 C CA . TRP A 1 138 ? 17.915 -9.152 9.661 1.00 86.94 138 TRP A CA 1
ATOM 1088 C C . TRP A 1 138 ? 16.981 -9.891 8.686 1.00 86.94 138 TRP A C 1
ATOM 1090 O O . TRP A 1 138 ? 15.859 -9.448 8.448 1.00 86.94 138 TRP A O 1
ATOM 1100 N N . SER A 1 139 ? 17.408 -11.054 8.177 1.00 87.94 139 SER A N 1
ATOM 1101 C CA . SER A 1 139 ? 16.601 -11.878 7.269 1.00 87.94 139 SER A CA 1
ATOM 1102 C C . SER A 1 139 ? 15.343 -12.426 7.950 1.00 87.94 139 SER A C 1
ATOM 1104 O O . SER A 1 139 ? 14.283 -12.475 7.324 1.00 87.94 139 SER A O 1
ATOM 1106 N N . ASP A 1 140 ? 15.428 -12.805 9.228 1.00 90.88 140 ASP A N 1
ATOM 1107 C CA . ASP A 1 140 ? 14.274 -13.306 9.983 1.00 90.88 140 ASP A CA 1
ATOM 1108 C C . ASP A 1 140 ? 13.233 -12.208 10.188 1.00 90.88 140 ASP A C 1
ATOM 1110 O O . ASP A 1 140 ? 12.042 -12.429 9.953 1.00 90.88 140 ASP A O 1
ATOM 1114 N N . ILE A 1 141 ? 13.681 -11.008 10.570 1.00 91.25 141 ILE A N 1
ATOM 1115 C CA . ILE A 1 141 ? 12.807 -9.844 10.760 1.00 91.25 141 ILE A CA 1
ATOM 1116 C C . ILE A 1 141 ? 12.139 -9.467 9.440 1.00 91.25 141 ILE A C 1
ATOM 1118 O O . ILE A 1 141 ? 10.922 -9.275 9.392 1.00 91.25 141 ILE A O 1
ATOM 1122 N N . ARG A 1 142 ? 12.907 -9.435 8.343 1.00 91.00 142 ARG A N 1
ATOM 1123 C CA . ARG A 1 142 ? 12.350 -9.199 7.007 1.00 91.00 142 ARG A CA 1
ATOM 1124 C C . ARG A 1 142 ? 11.304 -10.235 6.642 1.00 91.00 142 ARG A C 1
ATOM 1126 O O . ARG A 1 142 ? 10.242 -9.849 6.171 1.00 91.00 142 ARG A O 1
ATOM 1133 N N . GLY A 1 143 ? 11.560 -11.509 6.931 1.00 92.50 143 GLY A N 1
ATOM 1134 C CA . GLY A 1 143 ? 10.597 -12.585 6.729 1.00 92.50 143 GLY A CA 1
ATOM 1135 C C . GLY A 1 143 ? 9.312 -12.412 7.546 1.00 92.50 143 GLY A C 1
ATOM 1136 O O . GLY A 1 143 ? 8.234 -12.718 7.042 1.00 92.50 143 GLY A O 1
ATOM 1137 N N . VAL A 1 144 ? 9.395 -11.916 8.786 1.00 93.31 144 VAL A N 1
ATOM 1138 C CA . VAL A 1 144 ? 8.207 -11.608 9.604 1.00 93.31 144 VAL A CA 1
ATOM 1139 C C . VAL A 1 144 ? 7.363 -10.520 8.945 1.00 93.31 144 VAL A C 1
ATOM 1141 O O . VAL A 1 144 ? 6.160 -10.708 8.783 1.00 93.31 144 VAL A O 1
ATOM 1144 N N . PHE A 1 145 ? 7.978 -9.412 8.533 1.00 94.62 145 PHE A N 1
ATOM 1145 C CA . PHE A 1 145 ? 7.258 -8.299 7.915 1.00 94.62 145 PHE A CA 1
ATOM 1146 C C . PHE A 1 145 ? 6.742 -8.623 6.505 1.00 94.62 145 PHE A C 1
ATOM 1148 O O . PHE A 1 145 ? 5.623 -8.240 6.183 1.00 94.62 145 PHE A O 1
ATOM 1155 N N . ASP A 1 146 ? 7.481 -9.393 5.701 1.00 94.12 146 ASP A N 1
ATOM 1156 C CA . ASP A 1 146 ? 7.035 -9.859 4.378 1.00 94.12 146 ASP A CA 1
ATOM 1157 C C . ASP A 1 146 ? 5.744 -10.690 4.468 1.00 94.12 146 ASP A C 1
ATOM 1159 O O . ASP A 1 146 ? 4.885 -10.590 3.591 1.00 94.12 146 ASP A O 1
ATOM 1163 N N . ARG A 1 147 ? 5.612 -11.505 5.526 1.00 95.50 147 ARG A N 1
ATOM 1164 C CA . ARG A 1 147 ? 4.437 -12.355 5.790 1.00 95.50 147 ARG A CA 1
ATOM 1165 C C . ARG A 1 147 ? 3.303 -11.632 6.515 1.00 95.50 147 ARG A C 1
ATOM 1167 O O . ARG A 1 147 ? 2.235 -12.219 6.679 1.00 95.50 147 ARG A O 1
ATOM 1174 N N . ALA A 1 148 ? 3.529 -10.410 6.991 1.00 97.12 148 ALA A N 1
ATOM 1175 C CA . ALA A 1 148 ? 2.479 -9.638 7.628 1.00 97.12 148 ALA A CA 1
ATOM 1176 C C . ALA A 1 148 ? 1.464 -9.191 6.567 1.00 97.12 148 ALA A C 1
ATOM 1178 O O . ALA A 1 148 ? 1.824 -8.558 5.576 1.00 97.12 148 ALA A O 1
ATOM 1179 N N . ASN A 1 149 ? 0.191 -9.496 6.799 1.00 98.19 149 ASN A N 1
ATOM 1180 C CA . ASN A 1 149 ? -0.922 -9.060 5.965 1.00 98.19 149 ASN A CA 1
ATOM 1181 C C . ASN A 1 149 ? -1.688 -7.999 6.749 1.00 98.19 149 ASN A C 1
ATOM 1183 O O . ASN A 1 149 ? -2.500 -8.314 7.625 1.00 98.19 149 ASN A O 1
ATOM 1187 N N . ILE A 1 150 ? -1.366 -6.738 6.480 1.00 98.44 150 ILE A N 1
ATOM 1188 C CA . ILE A 1 150 ? -1.878 -5.611 7.258 1.00 98.44 150 ILE A CA 1
ATOM 1189 C C . ILE A 1 150 ? -3.259 -5.230 6.734 1.00 98.44 150 ILE A C 1
ATOM 1191 O O . ILE A 1 150 ? -3.403 -4.871 5.567 1.00 98.44 150 ILE A O 1
ATOM 1195 N N . ALA A 1 151 ? -4.268 -5.300 7.595 1.00 98.69 151 ALA A N 1
ATOM 1196 C CA . ALA A 1 151 ? -5.617 -4.852 7.295 1.00 98.69 151 ALA A CA 1
ATOM 1197 C C . ALA A 1 151 ? -5.857 -3.483 7.927 1.00 98.69 151 ALA A C 1
ATOM 1199 O O . ALA A 1 151 ? -5.621 -3.325 9.116 1.00 98.69 151 ALA A O 1
ATOM 1200 N N . ILE A 1 152 ? -6.307 -2.502 7.149 1.00 98.75 152 ILE A N 1
ATOM 1201 C CA . ILE A 1 152 ? -6.539 -1.129 7.601 1.00 98.75 152 ILE A CA 1
ATOM 1202 C C . ILE A 1 152 ? -7.982 -0.745 7.281 1.00 98.75 152 ILE A C 1
ATOM 1204 O O . ILE A 1 152 ? -8.393 -0.768 6.118 1.00 98.75 152 ILE A O 1
ATOM 1208 N N . ALA A 1 153 ? -8.749 -0.401 8.311 1.00 98.44 153 ALA A N 1
ATOM 1209 C CA . ALA A 1 153 ? -10.113 0.097 8.185 1.00 98.44 153 ALA A CA 1
ATOM 1210 C C . ALA A 1 153 ? -10.131 1.598 8.501 1.00 98.44 153 ALA A C 1
ATOM 1212 O O . ALA A 1 153 ? -9.868 1.980 9.632 1.00 98.44 153 ALA A O 1
ATOM 1213 N N . GLY A 1 154 ? -10.436 2.427 7.504 1.00 97.44 154 GLY A N 1
ATOM 1214 C CA . GLY A 1 154 ? -10.278 3.882 7.521 1.00 97.44 154 GLY A CA 1
ATOM 1215 C C . GLY A 1 154 ? -8.970 4.321 6.854 1.00 97.44 154 GLY A C 1
ATOM 1216 O O . GLY A 1 154 ? -7.885 3.921 7.257 1.00 97.44 154 GLY A O 1
ATOM 1217 N N . CYS A 1 155 ? -9.050 5.159 5.818 1.00 96.56 155 CYS A N 1
ATOM 1218 C CA . CYS A 1 155 ? -7.908 5.593 4.994 1.00 96.56 155 CYS A CA 1
ATOM 1219 C C . CYS A 1 155 ? -7.625 7.100 5.115 1.00 96.56 155 CYS A C 1
ATOM 1221 O O . CYS A 1 155 ? -7.027 7.718 4.232 1.00 96.56 155 CYS A O 1
ATOM 1223 N N . SER A 1 156 ? -8.058 7.717 6.218 1.00 92.69 156 SER A N 1
ATOM 1224 C CA . SER A 1 156 ? -7.632 9.069 6.580 1.00 92.69 156 SER A CA 1
ATOM 1225 C C . SER A 1 156 ? -6.294 9.010 7.328 1.00 92.69 156 SER A C 1
ATOM 1227 O O . SER A 1 156 ? -5.256 8.950 6.676 1.00 92.69 156 SER A O 1
ATOM 1229 N N . VAL A 1 157 ? -6.291 8.939 8.664 1.00 93.06 157 VAL A N 1
ATOM 1230 C CA . VAL A 1 157 ? -5.066 8.665 9.442 1.00 93.06 157 VAL A CA 1
ATOM 1231 C C . VAL A 1 157 ? -4.498 7.295 9.065 1.00 93.06 157 VAL A C 1
ATOM 1233 O O . VAL A 1 157 ? -3.306 7.181 8.780 1.00 93.06 157 VAL A O 1
ATOM 1236 N N . GLY A 1 158 ? -5.365 6.290 8.898 1.00 95.94 158 GLY A N 1
ATOM 1237 C CA . GLY A 1 158 ? -4.967 4.970 8.405 1.00 95.94 158 GLY A CA 1
ATOM 1238 C C . GLY A 1 158 ? -4.299 4.982 7.026 1.00 95.94 158 GLY A C 1
ATOM 1239 O O . GLY A 1 158 ? -3.446 4.141 6.766 1.00 95.94 158 GLY A O 1
ATOM 1240 N N . GLY A 1 159 ? -4.574 5.978 6.173 1.00 95.88 159 GLY A N 1
ATOM 1241 C CA . GLY A 1 159 ? -3.846 6.167 4.915 1.00 95.88 159 GLY A CA 1
ATOM 1242 C C . GLY A 1 159 ? -2.385 6.560 5.156 1.00 95.88 159 GLY A C 1
ATOM 1243 O O . GLY A 1 159 ? -1.478 5.992 4.551 1.00 95.88 159 GLY A O 1
ATOM 1244 N N . SER A 1 160 ? -2.127 7.471 6.097 1.00 95.38 160 SER A N 1
ATOM 1245 C CA . SER A 1 160 ? -0.764 7.829 6.524 1.00 95.38 160 SER A CA 1
ATOM 1246 C C . SER A 1 160 ? -0.037 6.645 7.173 1.00 95.38 160 SER A C 1
ATOM 1248 O O . SER A 1 160 ? 1.144 6.424 6.896 1.00 95.38 160 SER A O 1
ATOM 1250 N N . ILE A 1 161 ? -0.743 5.842 7.977 1.00 96.62 161 ILE A N 1
ATOM 1251 C CA . ILE A 1 161 ? -0.200 4.606 8.565 1.00 96.62 161 ILE A CA 1
ATOM 1252 C C . ILE A 1 161 ? 0.146 3.591 7.466 1.00 96.62 161 ILE A C 1
ATOM 1254 O O . ILE A 1 161 ? 1.227 3.005 7.496 1.00 96.62 161 ILE A O 1
ATOM 1258 N N . ALA A 1 162 ? -0.716 3.428 6.458 1.00 97.88 162 ALA A N 1
ATOM 1259 C CA . ALA A 1 162 ? -0.469 2.555 5.311 1.00 97.88 162 ALA A CA 1
ATOM 1260 C C . ALA A 1 162 ? 0.838 2.917 4.591 1.00 97.88 162 ALA A C 1
ATOM 1262 O O . ALA A 1 162 ? 1.645 2.037 4.291 1.00 97.88 162 ALA A O 1
ATOM 1263 N N . HIS A 1 163 ? 1.081 4.213 4.375 1.00 97.38 163 HIS A N 1
ATOM 1264 C CA . HIS A 1 163 ? 2.323 4.705 3.779 1.00 97.38 163 HIS A CA 1
ATOM 1265 C C . HIS A 1 163 ? 3.542 4.382 4.644 1.00 97.38 163 HIS A C 1
ATOM 1267 O O . HIS A 1 163 ? 4.529 3.866 4.123 1.00 97.38 163 HIS A O 1
ATOM 1273 N N . ALA A 1 164 ? 3.481 4.643 5.953 1.00 95.44 164 ALA A N 1
ATOM 1274 C CA . ALA A 1 164 ? 4.579 4.325 6.866 1.00 95.44 164 ALA A CA 1
ATOM 1275 C C . ALA A 1 164 ? 4.909 2.821 6.842 1.00 95.44 164 ALA A C 1
ATOM 1277 O O . ALA A 1 164 ? 6.057 2.429 6.643 1.00 95.44 164 ALA A O 1
ATOM 1278 N N . ILE A 1 165 ? 3.885 1.968 6.919 1.00 96.31 165 ILE A N 1
ATOM 1279 C CA . ILE A 1 165 ? 4.031 0.509 6.842 1.00 96.31 165 ILE A CA 1
ATOM 1280 C C . ILE A 1 165 ? 4.636 0.079 5.499 1.00 96.31 165 ILE A C 1
ATOM 1282 O O . ILE A 1 165 ? 5.529 -0.770 5.471 1.00 96.31 165 ILE A O 1
ATOM 1286 N N . ALA A 1 166 ? 4.185 0.655 4.385 1.00 96.12 166 ALA A N 1
ATOM 1287 C CA . ALA A 1 166 ? 4.714 0.344 3.062 1.00 96.12 166 ALA A CA 1
ATOM 1288 C C . ALA A 1 166 ? 6.157 0.828 2.856 1.00 96.12 166 ALA A C 1
ATOM 1290 O O . ALA A 1 166 ? 6.869 0.240 2.052 1.00 96.12 166 ALA A O 1
ATOM 1291 N N . MET A 1 167 ? 6.611 1.865 3.562 1.00 92.75 167 MET A N 1
ATOM 1292 C CA . MET A 1 167 ? 7.990 2.356 3.463 1.00 92.75 167 MET A CA 1
ATOM 1293 C C . MET A 1 167 ? 8.947 1.602 4.394 1.00 92.75 167 MET A C 1
ATOM 1295 O O . MET A 1 167 ? 10.034 1.227 3.958 1.00 92.75 167 MET A O 1
ATOM 1299 N N . ASP A 1 168 ? 8.530 1.320 5.630 1.00 90.81 168 ASP A N 1
ATOM 1300 C CA . ASP A 1 168 ? 9.405 0.744 6.658 1.00 90.81 168 ASP A CA 1
ATOM 1301 C C . ASP A 1 168 ? 9.317 -0.787 6.710 1.00 90.81 168 ASP A C 1
ATOM 1303 O O . ASP A 1 168 ? 10.313 -1.507 6.576 1.00 90.81 168 ASP A O 1
ATOM 1307 N N . MET A 1 169 ? 8.107 -1.320 6.893 1.00 93.00 169 MET A N 1
ATOM 1308 C CA . MET A 1 169 ? 7.898 -2.764 7.010 1.00 93.00 169 MET A CA 1
ATOM 1309 C C . MET A 1 169 ? 7.928 -3.442 5.646 1.00 93.00 169 MET A C 1
ATOM 1311 O O . MET A 1 169 ? 8.475 -4.539 5.554 1.00 93.00 169 MET A O 1
ATOM 1315 N N . ARG A 1 170 ? 7.379 -2.802 4.605 1.00 94.50 170 ARG A N 1
ATOM 1316 C CA . ARG A 1 170 ? 7.195 -3.376 3.263 1.00 94.50 170 ARG A CA 1
ATOM 1317 C C . ARG A 1 170 ? 6.558 -4.768 3.323 1.00 94.50 170 ARG A C 1
ATOM 1319 O O . ARG A 1 170 ? 7.221 -5.739 2.991 1.00 94.50 170 ARG A O 1
ATOM 1326 N N . PRO A 1 171 ? 5.293 -4.931 3.741 1.00 96.81 171 PRO A N 1
ATOM 1327 C CA . PRO A 1 171 ? 4.621 -6.221 3.600 1.00 96.81 171 PRO A CA 1
ATOM 1328 C C . PRO A 1 171 ? 4.435 -6.596 2.120 1.00 96.81 171 PRO A C 1
ATOM 1330 O O . PRO A 1 171 ? 4.639 -5.776 1.219 1.00 96.81 171 PRO A O 1
ATOM 1333 N N . ARG A 1 172 ? 4.056 -7.848 1.849 1.00 96.81 172 ARG A N 1
ATOM 1334 C CA . ARG A 1 172 ? 3.648 -8.280 0.496 1.00 96.81 172 ARG A CA 1
ATOM 1335 C C . ARG A 1 172 ? 2.183 -7.977 0.205 1.00 96.81 172 ARG A C 1
ATOM 1337 O O . ARG A 1 172 ? 1.813 -7.780 -0.953 1.00 96.81 172 ARG A O 1
ATOM 1344 N N . HIS A 1 173 ? 1.369 -7.911 1.256 1.00 98.00 173 HIS A N 1
ATOM 1345 C CA . HIS A 1 173 ? -0.067 -7.714 1.146 1.00 98.00 173 HIS A CA 1
ATOM 1346 C C . HIS A 1 173 ? -0.573 -6.664 2.127 1.00 98.00 173 HIS A C 1
ATOM 1348 O O . HIS A 1 173 ? -0.162 -6.609 3.289 1.00 98.00 173 HIS A O 1
ATOM 1354 N N . MET A 1 174 ? -1.524 -5.867 1.656 1.00 98.56 174 MET A N 1
ATOM 1355 C CA . MET A 1 174 ? -2.273 -4.923 2.471 1.00 98.56 174 MET A CA 1
ATOM 1356 C C . MET A 1 174 ? -3.748 -4.962 2.076 1.00 98.56 174 MET A C 1
ATOM 1358 O O . MET A 1 174 ? -4.080 -5.180 0.911 1.00 98.56 174 MET A O 1
ATOM 1362 N N . LYS A 1 175 ? -4.639 -4.747 3.037 1.00 98.75 175 LYS A N 1
ATOM 1363 C CA . LYS A 1 175 ? -6.075 -4.587 2.800 1.00 98.75 175 LYS A CA 1
ATOM 1364 C C . LYS A 1 175 ? -6.484 -3.205 3.272 1.00 98.75 175 LYS A C 1
ATOM 1366 O O . LYS A 1 175 ? -6.134 -2.830 4.387 1.00 98.75 175 LYS A O 1
ATOM 1371 N N . LEU A 1 176 ? -7.210 -2.468 2.445 1.00 98.81 176 LEU A N 1
ATOM 1372 C CA . LEU A 1 176 ? -7.644 -1.103 2.734 1.00 98.81 176 LEU A CA 1
ATOM 1373 C C . LEU A 1 176 ? -9.159 -1.017 2.590 1.00 98.81 176 LEU A C 1
ATOM 1375 O O . LEU A 1 176 ? -9.688 -1.347 1.531 1.00 98.81 176 LEU A O 1
ATOM 1379 N N . ALA A 1 177 ? -9.853 -0.551 3.621 1.00 98.62 177 ALA A N 1
ATOM 1380 C CA . ALA A 1 177 ? -11.295 -0.348 3.577 1.00 98.62 177 ALA A CA 1
ATOM 1381 C C . ALA A 1 177 ? -11.653 1.086 3.960 1.00 98.62 177 ALA A C 1
ATOM 1383 O O . ALA A 1 177 ? -11.337 1.529 5.060 1.00 98.62 177 ALA A O 1
ATOM 1384 N N . ASP A 1 178 ? -12.331 1.814 3.079 1.00 98.31 178 ASP A N 1
ATOM 1385 C CA . ASP A 1 178 ? -12.895 3.130 3.385 1.00 98.31 178 ASP A CA 1
ATOM 1386 C C . ASP A 1 178 ? -13.982 3.442 2.359 1.00 98.31 178 ASP A C 1
ATOM 1388 O O . ASP A 1 178 ? -13.740 3.361 1.159 1.00 98.31 178 ASP A O 1
ATOM 1392 N N . LYS A 1 179 ? -15.173 3.813 2.830 1.00 96.81 179 LYS A N 1
ATOM 1393 C CA . LYS A 1 179 ? -16.301 4.202 1.969 1.00 96.81 179 LYS A CA 1
ATOM 1394 C C . LYS A 1 179 ? -16.256 5.663 1.527 1.00 96.81 179 LYS A C 1
ATOM 1396 O O . LYS A 1 179 ? -17.043 6.100 0.690 1.00 96.81 179 LYS A O 1
ATOM 1401 N N . SER A 1 180 ? -15.398 6.453 2.161 1.00 97.00 180 SER A N 1
ATOM 1402 C CA . SER A 1 180 ? -15.348 7.895 1.984 1.00 97.00 180 SER A CA 1
ATOM 1403 C C . SER A 1 180 ? -14.587 8.259 0.719 1.00 97.00 180 SER A C 1
ATOM 1405 O O . SER A 1 180 ? -13.639 7.593 0.304 1.00 97.00 180 SER A O 1
ATOM 1407 N N . LEU A 1 181 ? -14.969 9.394 0.147 1.00 97.38 181 LEU A N 1
ATOM 1408 C CA . LEU A 1 181 ? -14.249 10.025 -0.949 1.00 97.38 181 LEU A CA 1
ATOM 1409 C C . LEU A 1 181 ? -13.286 11.078 -0.387 1.00 97.38 181 LEU A C 1
ATOM 1411 O O . LEU A 1 181 ? -13.578 11.688 0.649 1.00 97.38 181 LEU A O 1
ATOM 1415 N N . TYR A 1 182 ? -12.159 11.308 -1.059 1.00 97.19 182 TYR A N 1
ATOM 1416 C CA . TYR A 1 182 ? -11.305 12.448 -0.743 1.00 97.19 182 TYR A CA 1
ATOM 1417 C C . TYR A 1 182 ? -11.997 13.756 -1.118 1.00 97.19 182 TYR A C 1
ATOM 1419 O O . TYR A 1 182 ? -12.599 13.896 -2.183 1.00 97.19 182 TYR A O 1
ATOM 1427 N N . LYS A 1 183 ? -11.889 14.726 -0.218 1.00 95.94 183 LYS A N 1
ATOM 1428 C CA . LYS A 1 183 ? -12.383 16.092 -0.369 1.00 95.94 183 LYS A CA 1
ATOM 1429 C C . LYS A 1 183 ? -11.269 17.069 -0.004 1.00 95.94 183 LYS A C 1
ATOM 1431 O O . LYS A 1 183 ? -10.266 16.692 0.606 1.00 95.94 183 LYS A O 1
ATOM 1436 N N . MET A 1 184 ? -11.441 18.333 -0.374 1.00 95.38 184 MET A N 1
ATOM 1437 C CA . MET A 1 184 ? -10.373 19.325 -0.272 1.00 95.38 184 MET A CA 1
ATOM 1438 C C . MET A 1 184 ? -9.922 19.579 1.172 1.00 95.38 184 MET A C 1
ATOM 1440 O O . MET A 1 184 ? -8.740 19.795 1.413 1.00 95.38 184 MET A O 1
ATOM 1444 N N . GLU A 1 185 ? -10.809 19.476 2.161 1.00 94.88 185 GLU A N 1
ATOM 1445 C CA . GLU A 1 185 ? -10.438 19.618 3.571 1.00 94.88 185 GLU A CA 1
ATOM 1446 C C . GLU A 1 185 ? -9.520 18.496 4.072 1.00 94.88 185 GLU A C 1
ATOM 1448 O O . GLU A 1 185 ? -8.939 18.622 5.142 1.00 94.88 185 GLU A O 1
ATOM 1453 N N . ASN A 1 186 ? -9.365 17.390 3.338 1.00 95.06 186 ASN A N 1
ATOM 1454 C CA . ASN A 1 186 ? -8.466 16.314 3.751 1.00 95.06 186 ASN A CA 1
ATOM 1455 C C . ASN A 1 186 ? -6.983 16.662 3.539 1.00 95.06 186 ASN A C 1
ATOM 1457 O O . ASN A 1 186 ? -6.136 16.059 4.197 1.00 95.06 186 ASN A O 1
ATOM 1461 N N . VAL A 1 187 ? -6.650 17.651 2.697 1.00 94.12 187 VAL A N 1
ATOM 1462 C CA . VAL A 1 187 ? -5.242 17.995 2.405 1.00 94.12 187 VAL A CA 1
ATOM 1463 C C . VAL A 1 187 ? -4.495 18.599 3.593 1.00 94.12 187 VAL A C 1
ATOM 1465 O O . VAL A 1 187 ? -3.272 18.666 3.580 1.00 94.12 187 VAL A O 1
ATOM 1468 N N . ASN A 1 188 ? -5.211 19.048 4.626 1.00 91.06 188 ASN A N 1
ATOM 1469 C CA . ASN A 1 188 ? -4.592 19.600 5.832 1.00 91.06 188 ASN A CA 1
ATOM 1470 C C . ASN A 1 188 ? -3.914 18.535 6.715 1.00 91.06 188 ASN A C 1
ATO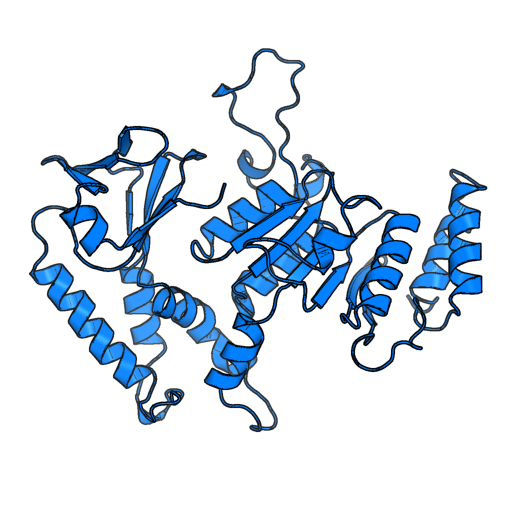M 1472 O O . ASN A 1 188 ? -3.200 18.896 7.645 1.00 91.06 188 ASN A O 1
ATOM 1476 N N . ARG A 1 189 ? -4.131 17.242 6.432 1.00 89.62 189 ARG A N 1
ATOM 1477 C CA . ARG A 1 189 ? -3.637 16.118 7.249 1.00 89.62 189 ARG A CA 1
ATOM 1478 C C . ARG A 1 189 ? -3.293 14.849 6.467 1.00 89.62 189 ARG A C 1
ATOM 1480 O O . ARG A 1 189 ? -2.701 13.934 7.029 1.00 89.62 189 ARG A O 1
ATOM 1487 N N . VAL A 1 190 ? -3.643 14.784 5.182 1.00 92.69 190 VAL A N 1
ATOM 1488 C CA . VAL A 1 190 ? -3.274 13.690 4.273 1.00 92.69 190 VAL A CA 1
ATOM 1489 C C . VAL A 1 190 ? -2.502 14.270 3.091 1.00 92.69 190 VAL A C 1
ATOM 1491 O O . VAL A 1 190 ? -2.881 15.304 2.540 1.00 92.69 190 VAL A O 1
ATOM 1494 N N . ARG A 1 191 ? -1.416 13.602 2.687 1.00 90.38 191 ARG A N 1
ATOM 1495 C CA . ARG A 1 191 ? -0.628 13.991 1.509 1.00 90.38 191 ARG A CA 1
ATOM 1496 C C . ARG A 1 191 ? -1.397 13.612 0.243 1.00 90.38 191 ARG A C 1
ATOM 1498 O O . ARG A 1 191 ? -1.489 12.435 -0.087 1.00 90.38 191 ARG A O 1
ATOM 1505 N N . LEU A 1 192 ? -1.958 14.608 -0.438 1.00 94.94 192 LEU A N 1
ATOM 1506 C CA . LEU A 1 192 ? -2.799 14.416 -1.620 1.00 94.94 192 LEU A CA 1
ATOM 1507 C C . LEU A 1 192 ? -2.364 15.357 -2.740 1.00 94.94 192 LEU A C 1
ATOM 1509 O O . LEU A 1 192 ? -2.242 16.566 -2.532 1.00 94.94 192 LEU A O 1
ATOM 1513 N N . ALA A 1 193 ? -2.177 14.812 -3.936 1.00 94.69 193 ALA A N 1
ATOM 1514 C CA . ALA A 1 193 ? -2.144 15.587 -5.167 1.00 94.69 193 ALA A CA 1
ATOM 1515 C C . ALA A 1 193 ? -3.560 15.734 -5.749 1.00 94.69 193 ALA A C 1
ATOM 1517 O O . ALA A 1 193 ? -4.488 15.021 -5.368 1.00 94.69 193 ALA A O 1
ATOM 1518 N N . TYR A 1 194 ? -3.749 16.638 -6.716 1.00 95.38 194 TYR A N 1
ATOM 1519 C CA . TYR A 1 194 ? -5.075 16.873 -7.305 1.00 95.38 194 TYR A CA 1
ATOM 1520 C C . TYR A 1 194 ? -5.680 15.603 -7.932 1.00 95.38 194 TYR A C 1
ATOM 1522 O O . TYR A 1 194 ? -6.882 15.378 -7.815 1.00 95.38 194 TYR A O 1
ATOM 1530 N N . TRP A 1 195 ? -4.852 14.742 -8.530 1.00 94.00 195 TRP A N 1
ATOM 1531 C CA . TRP A 1 195 ? -5.279 13.466 -9.115 1.00 94.00 195 TRP A CA 1
ATOM 1532 C C . TRP A 1 195 ? -5.607 12.393 -8.072 1.00 94.00 195 TRP A C 1
ATOM 1534 O O . TRP A 1 195 ? -6.205 11.379 -8.418 1.00 94.00 195 TRP A O 1
ATOM 1544 N N . ASP A 1 196 ? -5.234 12.580 -6.805 1.00 95.75 196 ASP A N 1
ATOM 1545 C CA . ASP A 1 196 ? -5.645 11.692 -5.709 1.00 95.75 196 ASP A CA 1
ATOM 1546 C C . ASP A 1 196 ? -7.048 12.050 -5.211 1.00 95.75 196 ASP A C 1
ATOM 1548 O O . ASP A 1 196 ? -7.755 11.202 -4.674 1.00 95.75 196 ASP A O 1
ATOM 1552 N N . ILE A 1 197 ? -7.469 13.300 -5.424 1.00 96.81 197 ILE A N 1
ATOM 1553 C CA . ILE A 1 197 ? -8.768 13.820 -4.991 1.00 96.81 197 ILE A CA 1
ATOM 1554 C C . ILE A 1 197 ? -9.816 13.608 -6.080 1.00 96.81 197 ILE A C 1
ATOM 1556 O O . ILE A 1 197 ? -10.930 13.182 -5.775 1.00 96.81 197 ILE A O 1
ATOM 1560 N N . VAL A 1 198 ? -9.473 13.894 -7.342 1.00 95.31 198 VAL A N 1
ATOM 1561 C CA . VAL A 1 198 ? -10.413 13.835 -8.468 1.00 95.31 198 VAL A CA 1
ATOM 1562 C C . VAL A 1 198 ? -9.895 13.031 -9.656 1.00 95.31 198 VAL A C 1
ATOM 1564 O O . VAL A 1 198 ? -8.701 12.988 -9.938 1.00 95.31 198 VAL A O 1
ATOM 1567 N N . GLN A 1 199 ? -10.828 12.411 -10.373 1.00 93.38 199 GLN A N 1
ATOM 1568 C CA . GLN A 1 199 ? -10.603 11.728 -11.643 1.00 93.38 199 GLN A CA 1
ATOM 1569 C C . GLN A 1 199 ? -10.476 12.728 -12.808 1.00 93.38 199 GLN A C 1
ATOM 1571 O O . GLN A 1 199 ? -10.929 13.873 -12.726 1.00 93.38 199 GLN A O 1
ATOM 1576 N N . SER A 1 200 ? -9.890 12.277 -13.920 1.00 91.25 200 SER A N 1
ATOM 1577 C CA . SER A 1 200 ? -9.814 13.045 -15.170 1.00 91.25 200 SER A CA 1
ATOM 1578 C C . SER A 1 200 ? -11.203 13.322 -15.762 1.00 91.25 200 SER A C 1
ATOM 1580 O O . SER A 1 200 ? -12.111 12.497 -15.668 1.00 91.25 200 SER A O 1
ATOM 1582 N N . ASN A 1 201 ? -11.352 14.447 -16.469 1.00 92.94 201 ASN A N 1
ATOM 1583 C CA . ASN A 1 201 ? -12.577 14.774 -17.209 1.00 92.94 201 ASN A CA 1
ATOM 1584 C C . ASN A 1 201 ? -12.857 13.833 -18.394 1.00 92.94 201 ASN A C 1
ATOM 1586 O O . ASN A 1 201 ? -13.927 13.933 -18.982 1.00 92.94 201 ASN A O 1
ATOM 1590 N N . ALA A 1 202 ? -11.946 12.914 -18.735 1.00 89.38 202 ALA A N 1
ATOM 1591 C CA . ALA A 1 202 ? -12.162 11.926 -19.793 1.00 89.38 202 ALA A CA 1
ATOM 1592 C C . ALA A 1 202 ? -13.443 11.091 -19.593 1.00 89.38 202 ALA A C 1
ATOM 1594 O O . ALA A 1 202 ? -14.064 10.690 -20.572 1.00 89.38 202 ALA A O 1
ATOM 1595 N N . GLY A 1 203 ? -13.844 10.855 -18.338 1.00 84.19 203 GLY A N 1
ATOM 1596 C CA . GLY A 1 203 ? -15.075 10.138 -17.991 1.00 84.19 203 GLY A CA 1
ATOM 1597 C C . GLY A 1 203 ? -16.265 11.026 -17.618 1.00 84.19 203 GLY A C 1
ATOM 1598 O O . GLY A 1 203 ? -17.296 10.489 -17.233 1.00 84.19 203 GLY A O 1
ATOM 1599 N N . ARG A 1 204 ? -16.138 12.360 -17.680 1.00 92.44 204 ARG A N 1
ATOM 1600 C CA . ARG A 1 204 ? -17.186 13.282 -17.219 1.00 92.44 204 ARG A CA 1
ATOM 1601 C C . ARG A 1 204 ? -18.217 13.518 -18.323 1.00 92.44 204 ARG A C 1
ATOM 1603 O O . ARG A 1 204 ? -17.912 14.166 -19.322 1.00 92.44 204 ARG A O 1
ATOM 1610 N N . GLY A 1 205 ? -19.451 13.079 -18.100 1.00 93.94 205 GLY A N 1
ATOM 1611 C CA . GLY A 1 205 ? -20.589 13.353 -18.979 1.00 93.94 205 GLY A CA 1
ATOM 1612 C C . GLY A 1 205 ? -21.184 14.748 -18.778 1.00 93.94 205 GLY A C 1
ATOM 1613 O O . GLY A 1 205 ? -21.614 15.383 -19.739 1.00 93.94 205 GLY A O 1
ATOM 1614 N N . ASN A 1 206 ? -21.201 15.256 -17.539 1.00 93.81 206 ASN A N 1
ATOM 1615 C CA . ASN A 1 206 ? -21.710 16.597 -17.229 1.00 93.81 206 ASN A CA 1
ATOM 1616 C C . ASN A 1 206 ? -21.152 17.185 -15.910 1.00 93.81 206 ASN A C 1
ATOM 1618 O O . ASN A 1 206 ? -20.409 16.543 -15.166 1.00 93.81 206 ASN A O 1
ATOM 1622 N N . ALA A 1 207 ? -21.496 18.444 -15.614 1.00 92.81 207 ALA A N 1
ATOM 1623 C CA . ALA A 1 207 ? -20.970 19.183 -14.460 1.00 92.81 207 ALA A CA 1
ATOM 1624 C C . ALA A 1 207 ? -21.460 18.671 -13.089 1.00 92.81 207 ALA A C 1
ATOM 1626 O O . ALA A 1 207 ? -20.784 18.909 -12.091 1.00 92.81 207 ALA A O 1
ATOM 1627 N N . MET A 1 208 ? -22.595 17.963 -13.031 1.00 92.31 208 MET A N 1
ATOM 1628 C CA . MET A 1 208 ? -23.168 17.437 -11.783 1.00 92.31 208 MET A CA 1
ATOM 1629 C C . MET A 1 208 ? -22.559 16.096 -11.362 1.00 92.31 208 MET A C 1
ATOM 1631 O O . MET A 1 208 ? -22.756 15.664 -10.228 1.00 92.31 208 MET A O 1
ATOM 1635 N N . GLU A 1 209 ? -21.822 15.431 -12.254 1.00 92.75 209 GLU A N 1
ATOM 1636 C CA . GLU A 1 209 ? -21.160 14.169 -11.936 1.00 92.75 209 GLU A CA 1
ATOM 1637 C C . GLU A 1 209 ? -20.005 14.379 -10.951 1.00 92.75 209 GLU A C 1
ATOM 1639 O O . GLU A 1 209 ? -19.117 15.228 -11.134 1.00 92.75 209 GLU A O 1
ATOM 1644 N N . LEU A 1 210 ? -20.029 13.579 -9.884 1.00 92.31 210 LEU A N 1
ATOM 1645 C CA . LEU A 1 210 ? -19.025 13.603 -8.837 1.00 92.31 210 LEU A CA 1
ATOM 1646 C C . LEU A 1 210 ? -17.787 12.836 -9.298 1.00 92.31 210 LEU A C 1
ATOM 1648 O O . LEU A 1 210 ? -17.807 11.617 -9.413 1.00 92.31 210 LEU A O 1
ATOM 1652 N N . MET A 1 211 ? -16.690 13.559 -9.500 1.00 94.88 211 MET A N 1
ATOM 1653 C CA . MET A 1 211 ? -15.421 12.968 -9.941 1.00 94.88 211 MET A CA 1
ATOM 1654 C C . MET A 1 211 ? -14.473 12.662 -8.780 1.00 94.88 211 MET A C 1
ATOM 1656 O O . MET A 1 211 ? -13.292 12.425 -9.013 1.00 94.88 211 MET A O 1
ATOM 1660 N N . LEU A 1 212 ? -14.951 12.711 -7.533 1.00 96.69 212 LEU A N 1
ATOM 1661 C CA . LEU A 1 212 ? -14.109 12.448 -6.367 1.00 96.69 212 LEU A CA 1
ATOM 1662 C C . LEU A 1 212 ? -13.654 10.984 -6.346 1.00 96.69 212 LEU A C 1
ATOM 1664 O O . LEU A 1 212 ? -14.373 10.088 -6.791 1.00 96.69 212 LEU A O 1
ATOM 1668 N N . ARG A 1 213 ? -12.462 10.744 -5.809 1.00 96.81 213 ARG A N 1
ATOM 1669 C CA . ARG A 1 213 ? -11.880 9.405 -5.690 1.00 96.81 213 ARG A CA 1
ATOM 1670 C C . 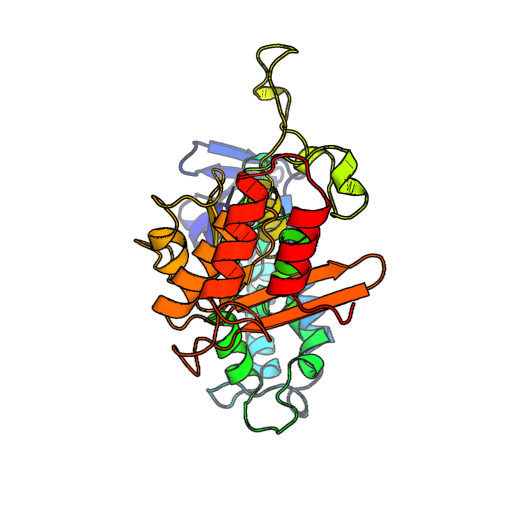ARG A 1 213 ? -12.099 8.825 -4.301 1.00 96.81 213 ARG A C 1
ATOM 1672 O O . ARG A 1 213 ? -12.044 9.542 -3.302 1.00 96.81 213 ARG A O 1
ATOM 1679 N N . ASN A 1 214 ? -12.324 7.516 -4.245 1.00 97.81 214 ASN A N 1
ATOM 1680 C CA . ASN A 1 214 ? -12.384 6.763 -2.999 1.00 97.81 214 ASN A CA 1
ATOM 1681 C C . ASN A 1 214 ? -11.025 6.784 -2.277 1.00 97.81 214 ASN A C 1
ATOM 1683 O O . ASN A 1 214 ? -9.979 6.639 -2.915 1.00 97.81 214 ASN A O 1
ATOM 1687 N N . LYS A 1 215 ? -11.039 6.949 -0.947 1.00 98.06 215 LYS A N 1
ATOM 1688 C CA . LYS A 1 215 ? -9.811 7.057 -0.145 1.00 98.06 215 LYS A CA 1
ATOM 1689 C C . LYS A 1 215 ? -8.960 5.788 -0.166 1.00 98.06 215 LYS A C 1
ATOM 1691 O O . LYS A 1 215 ? -7.739 5.893 -0.272 1.00 98.06 215 LYS A O 1
ATOM 1696 N N . ALA A 1 216 ? -9.575 4.607 -0.087 1.00 98.19 216 ALA A N 1
ATOM 1697 C CA . ALA A 1 216 ? -8.854 3.336 -0.112 1.00 98.19 216 ALA A CA 1
ATOM 1698 C C . ALA A 1 216 ? -8.232 3.086 -1.491 1.00 98.19 216 ALA A C 1
ATOM 1700 O O . ALA A 1 216 ? -7.063 2.713 -1.577 1.00 98.19 216 ALA A O 1
ATOM 1701 N N . ALA A 1 217 ? -8.978 3.363 -2.564 1.00 97.56 217 ALA A N 1
ATOM 1702 C CA . ALA A 1 217 ? -8.480 3.219 -3.931 1.00 97.56 217 ALA A CA 1
ATOM 1703 C C . ALA A 1 217 ? -7.341 4.204 -4.250 1.00 97.56 217 ALA A C 1
ATOM 1705 O O . ALA A 1 217 ? -6.315 3.812 -4.802 1.00 97.56 217 ALA A O 1
ATOM 1706 N N . ALA A 1 218 ? -7.486 5.479 -3.877 1.00 97.38 218 ALA A N 1
ATOM 1707 C CA . ALA A 1 218 ? -6.439 6.482 -4.074 1.00 97.38 218 ALA A CA 1
ATOM 1708 C C . ALA A 1 218 ? -5.188 6.183 -3.229 1.00 97.38 218 ALA A C 1
ATOM 1710 O O . ALA A 1 218 ? -4.080 6.251 -3.755 1.00 97.38 218 ALA A O 1
ATOM 1711 N N . THR A 1 219 ? -5.353 5.757 -1.969 1.00 98.06 219 THR A N 1
ATOM 1712 C CA . THR A 1 219 ? -4.227 5.278 -1.147 1.00 98.06 219 THR A CA 1
ATOM 1713 C C . THR A 1 219 ? -3.517 4.103 -1.824 1.00 98.06 219 THR A C 1
ATOM 1715 O O . THR A 1 219 ? -2.297 4.120 -1.933 1.00 98.06 219 THR A O 1
ATOM 1718 N N . ALA A 1 220 ? -4.244 3.102 -2.336 1.00 98.06 220 ALA A N 1
ATOM 1719 C CA . ALA A 1 220 ? -3.626 1.969 -3.028 1.00 98.06 220 ALA A CA 1
ATOM 1720 C C . ALA A 1 220 ? -2.772 2.408 -4.227 1.00 98.06 220 ALA A C 1
ATOM 1722 O O . ALA A 1 220 ? -1.666 1.906 -4.407 1.00 98.06 220 ALA A O 1
ATOM 1723 N N . ASP A 1 221 ? -3.243 3.381 -5.007 1.00 97.06 221 ASP A N 1
ATOM 1724 C CA . ASP A 1 221 ? -2.500 3.925 -6.148 1.00 97.06 221 ASP A CA 1
ATOM 1725 C C . ASP A 1 221 ? -1.207 4.624 -5.733 1.00 97.06 221 ASP A C 1
ATOM 1727 O O . ASP A 1 221 ? -0.172 4.434 -6.375 1.00 97.06 221 ASP A O 1
ATOM 1731 N N . GLN A 1 222 ? -1.248 5.379 -4.635 1.00 97.19 222 GLN A N 1
ATOM 1732 C CA . GLN A 1 222 ? -0.056 5.982 -4.045 1.00 97.19 222 GLN A CA 1
ATOM 1733 C C . GLN A 1 222 ? 0.935 4.901 -3.584 1.00 97.19 222 GLN A C 1
ATOM 1735 O O . GLN A 1 222 ? 2.129 4.996 -3.870 1.00 97.19 222 GLN A O 1
ATOM 1740 N N . LEU A 1 223 ? 0.449 3.828 -2.950 1.00 97.94 223 LEU A N 1
ATOM 1741 C CA . LEU A 1 223 ? 1.296 2.710 -2.529 1.00 97.94 223 LEU A CA 1
ATOM 1742 C C . LEU A 1 223 ? 1.919 1.969 -3.721 1.00 97.94 223 LEU A C 1
ATOM 1744 O O . LEU A 1 223 ? 3.098 1.627 -3.666 1.00 97.94 223 LEU A O 1
ATOM 1748 N N . TYR A 1 224 ? 1.185 1.779 -4.820 1.00 97.88 224 TYR A N 1
ATOM 1749 C CA . TYR A 1 224 ? 1.720 1.164 -6.041 1.00 97.88 224 TYR A CA 1
ATOM 1750 C C . TYR A 1 224 ? 2.786 2.016 -6.741 1.00 97.88 224 TYR A C 1
ATOM 1752 O O . TYR A 1 224 ? 3.615 1.477 -7.478 1.00 97.88 224 TYR A O 1
ATOM 1760 N N . ALA A 1 225 ? 2.786 3.335 -6.535 1.00 94.88 225 ALA A N 1
ATOM 1761 C CA . ALA A 1 225 ? 3.868 4.203 -7.001 1.00 94.88 225 ALA A CA 1
ATOM 1762 C C . ALA A 1 225 ? 5.152 4.041 -6.158 1.00 94.88 225 ALA A C 1
ATOM 1764 O O . ALA A 1 225 ? 6.249 4.277 -6.662 1.00 94.88 225 ALA A O 1
ATOM 1765 N N . ILE A 1 226 ? 5.025 3.616 -4.893 1.00 95.62 226 ILE A N 1
ATOM 1766 C CA . ILE A 1 226 ? 6.143 3.368 -3.965 1.00 95.62 226 ILE A CA 1
ATOM 1767 C C . ILE A 1 226 ? 6.710 1.949 -4.126 1.00 95.62 226 ILE A C 1
ATOM 1769 O O . ILE A 1 226 ? 7.931 1.760 -4.112 1.00 95.62 226 ILE A O 1
ATOM 1773 N N . ASP A 1 227 ? 5.833 0.952 -4.244 1.00 97.44 227 ASP A N 1
ATOM 1774 C CA . ASP A 1 227 ? 6.181 -0.457 -4.431 1.00 97.44 227 ASP A CA 1
ATOM 1775 C C . ASP A 1 227 ? 5.217 -1.103 -5.447 1.00 97.44 227 ASP A C 1
ATOM 1777 O O . ASP A 1 227 ? 4.087 -1.455 -5.089 1.00 97.44 227 ASP A O 1
ATOM 1781 N N . PRO A 1 228 ? 5.632 -1.293 -6.716 1.00 97.50 228 PRO A N 1
ATOM 1782 C CA . PRO A 1 228 ? 4.779 -1.905 -7.735 1.00 97.50 228 PRO A CA 1
ATOM 1783 C C . PRO A 1 228 ? 4.505 -3.396 -7.479 1.00 97.50 228 PRO A C 1
ATOM 1785 O O . PRO A 1 228 ? 3.598 -3.962 -8.093 1.00 97.50 228 PRO A O 1
ATOM 1788 N N . PHE A 1 229 ? 5.269 -4.040 -6.589 1.00 97.75 229 PHE A N 1
ATOM 1789 C CA . PHE A 1 229 ? 5.156 -5.465 -6.270 1.00 97.75 229 PHE A CA 1
ATOM 1790 C C . PHE A 1 229 ? 4.199 -5.741 -5.104 1.00 97.75 229 PHE A C 1
ATOM 1792 O O . PHE A 1 229 ? 3.741 -6.876 -4.938 1.00 97.75 229 PHE A O 1
ATOM 1799 N N . LEU A 1 230 ? 3.848 -4.713 -4.323 1.00 97.75 230 LEU A N 1
ATOM 1800 C CA . LEU A 1 230 ? 2.828 -4.809 -3.283 1.00 97.75 230 LEU A CA 1
ATOM 1801 C C . LEU A 1 230 ? 1.500 -5.306 -3.880 1.00 97.75 230 LEU A C 1
ATOM 1803 O O . LEU A 1 230 ? 1.156 -5.030 -5.030 1.00 97.75 230 LEU A O 1
ATOM 1807 N N . SER A 1 231 ? 0.726 -6.052 -3.098 1.00 97.62 231 SER A N 1
ATOM 1808 C CA . SER A 1 231 ? -0.654 -6.402 -3.440 1.00 97.62 231 SER A CA 1
ATOM 1809 C C . SER A 1 231 ? -1.613 -5.744 -2.458 1.00 97.62 231 SER A C 1
ATOM 1811 O O . SER A 1 231 ? -1.636 -6.095 -1.280 1.00 97.62 231 SER A O 1
ATOM 1813 N N . VAL A 1 232 ? -2.398 -4.781 -2.945 1.00 98.44 232 VAL A N 1
ATOM 1814 C CA . VAL A 1 232 ? -3.388 -4.059 -2.139 1.00 98.44 232 VAL A CA 1
ATOM 1815 C C . VAL A 1 232 ? -4.795 -4.518 -2.512 1.00 98.44 232 VAL A C 1
ATOM 1817 O O . VAL A 1 232 ? -5.173 -4.490 -3.684 1.00 98.44 232 VAL A O 1
ATOM 1820 N N . HIS A 1 233 ? -5.568 -4.927 -1.510 1.00 98.31 233 HIS A N 1
ATOM 1821 C CA . HIS A 1 233 ? -6.957 -5.360 -1.643 1.00 98.31 233 HIS A CA 1
ATOM 1822 C C . HIS A 1 233 ? -7.883 -4.271 -1.087 1.00 98.31 233 HIS A C 1
ATOM 1824 O O . HIS A 1 233 ? -7.889 -4.018 0.118 1.00 98.31 233 HIS A O 1
ATOM 1830 N N . CYS A 1 234 ? -8.631 -3.600 -1.962 1.00 98.12 234 CYS A N 1
ATOM 1831 C CA . CYS A 1 234 ? -9.491 -2.477 -1.588 1.00 98.12 234 CYS A CA 1
ATOM 1832 C C . CYS A 1 234 ? -10.945 -2.908 -1.369 1.00 98.12 234 CYS A C 1
ATOM 1834 O O . CYS A 1 234 ? -11.497 -3.662 -2.165 1.00 98.12 234 CYS A O 1
ATOM 1836 N N . TYR A 1 235 ? -11.554 -2.357 -0.321 1.00 98.50 235 TYR A N 1
ATOM 1837 C CA . TYR A 1 235 ? -12.979 -2.424 0.001 1.00 98.50 235 TYR A CA 1
ATOM 1838 C C . TYR A 1 235 ? -13.526 -0.990 -0.069 1.00 98.50 235 TYR A C 1
ATOM 1840 O O . TYR A 1 235 ? -13.556 -0.261 0.929 1.00 98.50 235 TYR A O 1
ATOM 1848 N N . GLU A 1 236 ? -13.853 -0.546 -1.284 1.00 97.81 236 GLU A N 1
ATOM 1849 C CA . GLU A 1 236 ? -14.263 0.837 -1.585 1.00 97.81 236 GLU A CA 1
ATOM 1850 C C . GLU A 1 236 ? -15.662 1.174 -1.056 1.00 97.81 236 GLU A C 1
ATOM 1852 O O . GLU A 1 236 ? -15.989 2.338 -0.840 1.00 97.81 236 GLU A O 1
ATOM 1857 N N . GLU A 1 237 ? -16.490 0.164 -0.806 1.00 96.94 237 GLU A N 1
ATOM 1858 C CA . GLU A 1 237 ? -17.7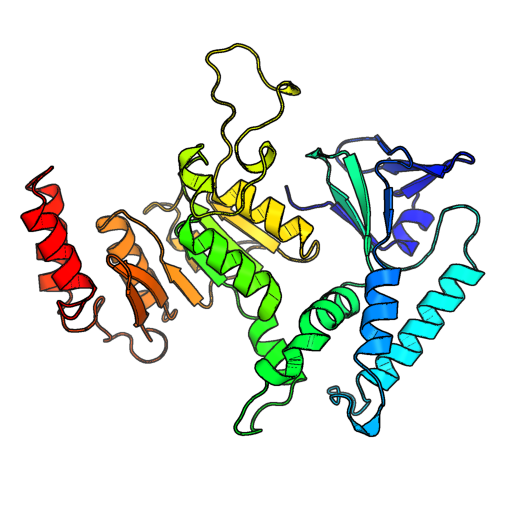78 0.284 -0.126 1.00 96.94 237 GLU A CA 1
ATOM 1859 C C . GLU A 1 237 ? -17.632 0.428 1.401 1.00 96.94 237 GLU A C 1
ATOM 1861 O O . GLU A 1 237 ? -18.618 0.625 2.116 1.00 96.94 237 GLU A O 1
ATOM 1866 N N . GLY A 1 238 ? -16.396 0.361 1.905 1.00 97.06 238 GLY A N 1
ATOM 1867 C CA . GLY A 1 238 ? -16.091 0.235 3.322 1.00 97.06 238 GLY A CA 1
ATOM 1868 C C . GLY A 1 238 ? -16.447 -1.149 3.863 1.00 97.06 238 GLY A C 1
ATOM 1869 O O . GLY A 1 238 ? -16.666 -2.105 3.122 1.00 97.06 238 GLY A O 1
ATOM 1870 N N . LEU A 1 239 ? -16.483 -1.268 5.187 1.00 98.00 239 LEU A N 1
ATOM 1871 C CA . LEU A 1 239 ? -16.833 -2.522 5.846 1.00 98.00 239 LEU A CA 1
ATOM 1872 C C . LEU A 1 239 ? -18.314 -2.563 6.208 1.00 98.00 239 LEU A C 1
ATOM 1874 O O . LEU A 1 239 ? -18.922 -1.554 6.567 1.00 98.00 239 LEU A O 1
ATOM 1878 N N . THR A 1 240 ? -18.882 -3.755 6.100 1.00 96.25 240 THR A N 1
ATOM 1879 C CA . THR A 1 240 ? -20.275 -4.093 6.386 1.00 96.25 240 THR A CA 1
ATOM 1880 C C . THR A 1 240 ? -20.323 -5.472 7.035 1.00 96.25 240 THR A C 1
ATOM 1882 O O . THR A 1 240 ? -19.386 -6.259 6.906 1.00 96.25 240 THR A O 1
ATOM 1885 N N . GLU A 1 241 ? -21.441 -5.820 7.667 1.00 93.75 241 GLU A N 1
ATOM 1886 C CA . GLU A 1 241 ? -21.651 -7.183 8.179 1.00 93.75 241 GLU A CA 1
ATOM 1887 C C . GLU A 1 241 ? -21.503 -8.253 7.081 1.00 93.75 241 GLU A C 1
ATOM 1889 O O . GLU A 1 241 ? -21.043 -9.359 7.352 1.00 93.75 241 GLU A O 1
ATOM 1894 N N . GLY A 1 242 ? -21.831 -7.915 5.827 1.00 96.50 242 GLY A N 1
ATOM 1895 C CA . GLY A 1 242 ? -21.759 -8.838 4.694 1.00 96.50 242 GLY A CA 1
ATOM 1896 C C . GLY A 1 242 ? -20.349 -9.082 4.145 1.00 96.50 242 GLY A C 1
ATOM 1897 O O . GLY A 1 242 ? -20.122 -10.124 3.533 1.00 96.50 242 GLY A O 1
ATOM 1898 N N . ASN A 1 243 ? -19.398 -8.161 4.349 1.00 97.88 243 ASN A N 1
ATOM 1899 C CA . ASN A 1 243 ? -18.034 -8.284 3.809 1.00 97.88 243 ASN A CA 1
ATOM 1900 C C . ASN A 1 243 ? -16.934 -8.368 4.883 1.00 97.88 243 ASN A C 1
ATOM 1902 O O . ASN A 1 243 ? -15.810 -8.747 4.551 1.00 97.88 243 ASN A O 1
ATOM 1906 N N . VAL A 1 244 ? -17.238 -8.090 6.159 1.00 98.31 244 VAL A N 1
ATOM 1907 C CA . VAL A 1 244 ? -16.233 -8.062 7.235 1.00 98.31 244 VAL A CA 1
ATOM 1908 C C . VAL A 1 244 ? -15.517 -9.403 7.391 1.00 98.31 244 VAL A C 1
ATOM 1910 O O . VAL A 1 244 ? -14.300 -9.429 7.547 1.00 98.31 244 VAL A O 1
ATOM 1913 N N . ALA A 1 245 ? -16.226 -10.527 7.245 1.00 98.25 245 ALA A N 1
ATOM 1914 C CA . ALA A 1 245 ? -15.602 -11.847 7.295 1.00 98.25 245 ALA A CA 1
ATOM 1915 C C . ALA A 1 245 ? -14.531 -12.001 6.203 1.00 98.25 245 ALA A C 1
ATOM 1917 O O . ALA A 1 245 ? -13.397 -12.354 6.503 1.00 98.25 245 ALA A O 1
ATOM 1918 N N . ARG A 1 246 ? -14.841 -11.626 4.955 1.00 98.25 246 ARG A N 1
ATOM 1919 C CA . ARG A 1 246 ? -13.878 -11.652 3.843 1.00 98.25 246 ARG A CA 1
ATOM 1920 C C . ARG A 1 246 ? -12.688 -10.719 4.087 1.00 98.25 246 ARG A C 1
ATOM 1922 O O . ARG A 1 246 ? -11.554 -11.099 3.803 1.00 98.25 246 ARG A O 1
ATOM 1929 N N . PHE A 1 247 ? -12.922 -9.536 4.656 1.00 98.62 247 PHE A N 1
ATOM 1930 C CA . PHE A 1 247 ? -11.849 -8.599 4.997 1.00 98.62 247 PHE A CA 1
ATOM 1931 C C . PHE A 1 247 ? -10.818 -9.238 5.933 1.00 98.62 247 PHE A C 1
ATOM 1933 O O . PHE A 1 247 ? -9.617 -9.139 5.685 1.00 98.62 247 PHE A O 1
ATOM 1940 N N . PHE A 1 248 ? -11.254 -9.983 6.948 1.00 98.69 248 PHE A N 1
ATOM 1941 C CA . PHE A 1 248 ? -10.327 -10.692 7.828 1.00 98.69 248 PHE A CA 1
ATOM 1942 C C . PHE A 1 248 ? -9.786 -11.995 7.231 1.00 98.69 248 PHE A C 1
ATOM 1944 O O . PHE A 1 248 ? -8.580 -12.225 7.278 1.00 98.69 248 PHE A O 1
ATOM 1951 N N . ASP A 1 249 ? -10.645 -12.837 6.665 1.00 98.50 249 ASP A N 1
ATOM 1952 C CA . ASP A 1 249 ? -10.308 -14.214 6.279 1.00 98.50 249 ASP A CA 1
ATOM 1953 C C . ASP A 1 249 ? -9.619 -14.296 4.908 1.00 98.50 249 ASP A C 1
ATOM 1955 O O . ASP A 1 249 ? -8.897 -15.249 4.615 1.00 98.50 249 ASP A O 1
ATOM 1959 N N . GLY A 1 250 ? -9.791 -13.269 4.074 1.00 97.81 250 GLY A N 1
ATOM 1960 C CA . GLY A 1 250 ? -9.362 -13.282 2.683 1.00 97.81 250 GLY A CA 1
ATOM 1961 C C . GLY A 1 250 ? -10.213 -14.208 1.811 1.00 97.81 250 GLY A C 1
ATOM 1962 O O . GLY A 1 250 ? -11.342 -14.572 2.142 1.00 97.81 250 GLY A O 1
ATOM 1963 N N . GLY A 1 251 ? -9.676 -14.561 0.648 1.00 95.50 251 GLY A N 1
ATOM 1964 C CA . GLY A 1 251 ? -10.312 -15.440 -0.328 1.00 95.50 251 GLY A CA 1
ATOM 1965 C C . GLY A 1 251 ? -9.583 -15.405 -1.669 1.00 95.50 251 GLY A C 1
ATOM 1966 O O . GLY A 1 251 ? -9.064 -14.369 -2.077 1.00 95.50 251 GLY A O 1
ATOM 1967 N N . GLY A 1 252 ? -9.540 -16.527 -2.389 1.00 94.12 252 GLY A N 1
ATOM 1968 C CA . GLY A 1 252 ? -8.800 -16.608 -3.654 1.00 94.12 252 GLY A CA 1
ATOM 1969 C C . GLY A 1 252 ? -7.334 -16.186 -3.482 1.00 94.12 252 GLY A C 1
ATOM 1970 O O . GLY A 1 252 ? -6.594 -16.825 -2.743 1.00 94.12 252 GLY A O 1
ATOM 1971 N N . SER A 1 253 ? -6.925 -15.105 -4.153 1.00 92.25 253 SER A N 1
ATOM 1972 C CA . SER A 1 253 ? -5.574 -14.528 -4.064 1.00 92.25 253 SER A CA 1
ATOM 1973 C C . SER A 1 253 ? -5.381 -13.512 -2.927 1.00 92.25 253 SER A C 1
ATOM 1975 O O . SER A 1 253 ? -4.295 -12.957 -2.786 1.00 92.25 253 SER A O 1
ATOM 1977 N N . GLU A 1 254 ? -6.427 -13.198 -2.164 1.00 97.25 254 GLU A N 1
ATOM 1978 C CA . GLU A 1 254 ? -6.375 -12.296 -1.013 1.00 97.25 254 GLU A CA 1
ATOM 1979 C C . GLU A 1 254 ? -6.065 -13.100 0.259 1.00 97.25 254 GLU A C 1
ATOM 1981 O O . GLU A 1 254 ? -6.871 -13.957 0.631 1.00 97.25 254 GLU A O 1
ATOM 1986 N N . PRO A 1 255 ? -4.936 -12.856 0.948 1.00 97.62 255 PRO A N 1
ATOM 1987 C CA . PRO A 1 255 ? -4.580 -13.628 2.133 1.00 97.62 255 PRO A CA 1
ATOM 1988 C C . PRO A 1 255 ? -5.379 -13.181 3.371 1.00 97.62 255 PRO A C 1
ATOM 1990 O O . PRO A 1 255 ? -5.921 -12.073 3.380 1.00 97.62 255 PRO A O 1
ATOM 1993 N N . PRO A 1 256 ? -5.437 -13.991 4.441 1.00 98.38 256 PRO A N 1
ATOM 1994 C CA . PRO A 1 256 ? -6.024 -13.574 5.713 1.00 98.38 256 PRO A CA 1
ATOM 1995 C C . PRO A 1 256 ? -5.195 -12.470 6.380 1.00 98.38 256 PRO A C 1
ATOM 1997 O O . PRO A 1 256 ? -3.966 -12.446 6.272 1.00 98.38 256 PRO A O 1
ATOM 2000 N N . ALA A 1 257 ? -5.863 -11.567 7.091 1.00 98.62 257 ALA A N 1
ATOM 2001 C CA . ALA A 1 257 ? -5.231 -10.507 7.866 1.00 98.62 257 ALA A CA 1
ATOM 2002 C C . ALA A 1 257 ? -4.449 -11.079 9.059 1.00 98.62 257 ALA A C 1
ATOM 2004 O O . ALA A 1 257 ? -4.908 -11.992 9.743 1.00 98.62 257 ALA A O 1
ATOM 2005 N N . THR A 1 258 ? -3.276 -10.510 9.340 1.00 98.50 258 THR A N 1
ATOM 2006 C CA . THR A 1 258 ? -2.458 -10.879 10.510 1.00 98.50 258 THR A CA 1
ATOM 2007 C C . THR A 1 258 ? -2.437 -9.793 11.577 1.00 98.50 258 THR A C 1
ATOM 2009 O O . THR A 1 258 ? -2.105 -10.081 12.721 1.00 98.50 258 THR A O 1
ATOM 2012 N N . VAL A 1 259 ? -2.745 -8.547 11.207 1.00 98.38 259 VAL A N 1
ATOM 2013 C CA . VAL A 1 259 ? -2.857 -7.386 12.102 1.00 98.38 259 VAL A CA 1
ATOM 2014 C C . VAL A 1 259 ? -3.958 -6.484 11.557 1.00 98.38 259 VAL A C 1
ATOM 2016 O O . VAL A 1 259 ? -4.014 -6.260 10.346 1.00 98.38 259 VAL A O 1
ATOM 2019 N N . LEU A 1 260 ? -4.802 -5.959 12.441 1.00 98.75 260 LEU A N 1
ATOM 2020 C CA . LEU A 1 260 ? -5.779 -4.927 12.112 1.00 98.75 260 LEU A CA 1
ATOM 2021 C C . LEU A 1 260 ? -5.295 -3.558 12.605 1.00 98.75 260 LEU A C 1
ATOM 2023 O O . LEU A 1 260 ? -4.949 -3.412 13.773 1.00 98.75 260 LEU A O 1
ATOM 2027 N N . ILE A 1 261 ? -5.325 -2.563 11.727 1.00 98.56 261 ILE A N 1
ATOM 2028 C CA . ILE A 1 261 ? -5.258 -1.141 12.046 1.00 98.56 261 ILE A CA 1
ATOM 2029 C C . ILE A 1 261 ? -6.678 -0.585 11.916 1.00 98.56 261 ILE A C 1
ATOM 2031 O O . ILE A 1 261 ? -7.276 -0.628 10.838 1.00 98.56 261 ILE A O 1
ATOM 2035 N N . GLU A 1 262 ? -7.243 -0.124 13.020 1.00 97.38 262 GLU A N 1
ATOM 2036 C CA . GLU A 1 262 ? -8.622 0.349 13.095 1.00 97.38 262 GLU A CA 1
ATOM 2037 C C . GLU A 1 262 ? -8.644 1.867 13.266 1.00 97.38 262 GLU A C 1
ATOM 2039 O O . GLU A 1 262 ? -8.169 2.375 14.269 1.00 97.38 262 GLU A O 1
ATOM 2044 N N . GLU A 1 263 ? -9.175 2.565 12.267 1.00 96.31 263 GLU A N 1
ATOM 2045 C CA . GLU A 1 263 ? -9.214 4.027 12.142 1.00 96.31 263 GLU A CA 1
ATOM 2046 C C . GLU A 1 263 ? -10.601 4.463 11.624 1.00 96.31 263 GLU A C 1
ATOM 2048 O O . GLU A 1 263 ? -10.717 5.295 10.716 1.00 96.31 263 GLU A O 1
ATOM 2053 N N . VAL A 1 264 ? -11.671 3.827 12.128 1.00 95.31 264 VAL A N 1
ATOM 2054 C CA . VAL A 1 264 ? -13.053 4.118 11.710 1.00 95.31 264 VAL A CA 1
ATOM 2055 C C . VAL A 1 264 ? -13.758 5.036 12.707 1.00 95.31 264 VAL A C 1
ATOM 2057 O O . VAL A 1 264 ? -13.677 4.853 13.917 1.00 95.31 264 VAL A O 1
ATOM 2060 N N . ASP A 1 265 ? -14.537 5.988 12.188 1.00 91.38 265 ASP A N 1
ATOM 2061 C CA . ASP A 1 265 ? -15.250 6.964 13.025 1.00 91.38 265 ASP A CA 1
ATOM 2062 C C . ASP A 1 265 ? -16.578 6.429 13.598 1.00 91.38 265 ASP A C 1
ATOM 2064 O O . ASP A 1 265 ? -17.103 6.975 14.565 1.00 91.38 265 ASP A O 1
ATOM 2068 N N . ASP A 1 266 ? -17.165 5.390 12.989 1.00 94.25 266 ASP A N 1
ATOM 2069 C CA . ASP A 1 266 ? -18.484 4.868 13.374 1.00 94.25 266 ASP A CA 1
ATOM 2070 C C . ASP A 1 266 ? -18.391 3.914 14.584 1.00 94.25 266 ASP A C 1
ATOM 2072 O O . ASP A 1 266 ? -17.780 2.846 14.460 1.00 94.25 266 ASP A O 1
ATOM 2076 N N . PRO A 1 267 ? -19.036 4.228 15.729 1.00 95.62 267 PRO A N 1
ATOM 2077 C CA . PRO A 1 267 ? -18.975 3.401 16.937 1.00 95.62 267 PRO A CA 1
ATOM 2078 C C . PRO A 1 267 ? -19.376 1.931 16.744 1.00 95.62 267 PRO A C 1
ATOM 2080 O O . PRO A 1 267 ? -18.735 1.045 17.311 1.00 95.62 267 PRO A O 1
ATOM 2083 N N . ARG A 1 268 ? -20.405 1.641 15.934 1.00 96.19 268 ARG A N 1
ATOM 2084 C CA . ARG A 1 268 ? -20.855 0.259 15.675 1.00 96.19 268 ARG A CA 1
ATOM 2085 C C . ARG A 1 268 ? -19.825 -0.538 14.897 1.00 96.19 268 ARG A C 1
ATOM 2087 O O . ARG A 1 268 ? -19.466 -1.639 15.311 1.00 96.19 268 ARG A O 1
ATOM 2094 N N . MET A 1 269 ? -19.325 0.021 13.798 1.00 97.12 269 MET A N 1
ATOM 2095 C CA . MET A 1 269 ? -18.280 -0.617 12.999 1.00 97.12 269 MET A CA 1
ATOM 2096 C C . MET A 1 269 ? -17.023 -0.871 13.832 1.00 97.12 269 MET A C 1
ATOM 2098 O O . MET A 1 269 ? -16.397 -1.921 13.722 1.00 97.12 269 MET A O 1
ATOM 2102 N N . LYS A 1 270 ? -16.691 0.065 14.720 1.00 96.12 270 LYS A N 1
ATOM 2103 C CA . LYS A 1 270 ? -15.548 -0.021 15.621 1.00 96.12 270 LYS A CA 1
ATOM 2104 C C . LYS A 1 270 ? -15.619 -1.216 16.572 1.00 96.12 270 LYS A C 1
ATOM 2106 O O . LYS A 1 270 ? -14.644 -1.955 16.724 1.00 96.12 270 LYS A O 1
ATOM 2111 N N . LEU A 1 271 ? -16.782 -1.434 17.186 1.00 97.44 271 LEU A N 1
ATOM 2112 C CA . LEU A 1 271 ? -17.022 -2.591 18.050 1.00 97.44 271 LEU A CA 1
ATOM 2113 C C . LEU A 1 271 ? -17.078 -3.894 17.245 1.00 97.44 271 LEU A C 1
ATOM 2115 O O . LEU A 1 271 ? -16.426 -4.859 17.638 1.00 97.44 271 LEU A O 1
ATOM 2119 N N . LEU A 1 272 ? -17.750 -3.899 16.088 1.00 97.94 272 LEU A N 1
ATOM 2120 C CA . LEU A 1 272 ? -17.788 -5.055 15.183 1.00 97.94 272 LEU A CA 1
ATOM 2121 C C . LEU A 1 272 ? -16.374 -5.506 14.789 1.00 97.94 272 LEU A C 1
ATOM 2123 O O . LEU A 1 272 ? -16.036 -6.680 14.915 1.00 97.94 272 LEU A O 1
ATOM 2127 N N . LEU A 1 273 ? -15.515 -4.577 14.370 1.00 98.25 273 LEU A N 1
ATOM 2128 C CA . LEU A 1 273 ? -14.124 -4.863 14.017 1.00 98.25 273 LEU A CA 1
ATOM 2129 C C . LEU A 1 273 ? -13.339 -5.479 15.177 1.00 98.25 273 LEU A C 1
ATOM 2131 O O . LEU A 1 273 ? -12.588 -6.436 14.981 1.00 98.25 273 LEU A O 1
ATOM 2135 N N . ARG A 1 274 ? -13.524 -4.954 16.392 1.00 97.75 274 ARG A N 1
ATOM 2136 C CA . ARG A 1 274 ? -12.879 -5.477 17.604 1.00 97.75 274 ARG A CA 1
ATOM 2137 C C . ARG A 1 274 ? -13.368 -6.886 17.932 1.00 97.75 274 ARG A C 1
ATOM 2139 O O . ARG A 1 274 ? -12.549 -7.739 18.271 1.00 97.75 274 ARG A O 1
ATOM 2146 N N . GLU A 1 275 ? -14.659 -7.163 17.777 1.00 97.75 275 GLU A N 1
ATOM 2147 C CA . GLU A 1 275 ? -15.204 -8.511 17.945 1.00 97.75 275 GLU A CA 1
ATOM 2148 C C . GLU A 1 275 ? -14.667 -9.492 16.906 1.00 97.75 275 GLU A C 1
ATOM 2150 O O . GLU A 1 275 ? -14.230 -10.585 17.267 1.00 97.75 275 GLU A O 1
ATOM 2155 N N . GLU A 1 276 ? -14.676 -9.117 15.629 1.00 98.38 276 GLU A N 1
ATOM 2156 C CA . GLU A 1 276 ? -14.225 -9.980 14.536 1.00 98.38 276 GLU A CA 1
ATOM 2157 C C . GLU A 1 276 ? -12.720 -10.271 14.626 1.00 98.38 276 GLU A C 1
ATOM 2159 O O . GLU A 1 276 ? -12.308 -11.419 14.419 1.00 98.38 276 GLU A O 1
ATOM 2164 N N . ALA A 1 277 ? -11.915 -9.278 15.022 1.00 98.38 277 ALA A N 1
ATOM 2165 C CA . ALA A 1 277 ? -10.495 -9.453 15.318 1.00 98.38 277 ALA A CA 1
ATOM 2166 C C . ALA A 1 277 ? -10.285 -10.387 16.519 1.00 98.38 277 ALA A C 1
ATOM 2168 O O . ALA A 1 277 ? -9.472 -11.314 16.452 1.00 98.38 277 ALA A O 1
ATOM 2169 N N . ARG A 1 278 ? -11.064 -10.209 17.596 1.00 98.12 278 ARG A N 1
ATOM 2170 C CA . ARG A 1 278 ? -10.998 -11.062 18.788 1.00 98.12 278 ARG A CA 1
ATOM 2171 C C . ARG A 1 278 ? -11.357 -12.514 18.490 1.00 98.12 278 ARG A C 1
ATOM 2173 O O . ARG A 1 278 ? -10.604 -13.407 18.880 1.00 98.12 278 ARG A O 1
ATOM 2180 N N . LYS A 1 279 ? -12.452 -12.751 17.757 1.00 97.62 279 LYS A N 1
ATOM 2181 C CA . LYS A 1 279 ? -12.894 -14.087 17.310 1.00 97.62 279 LYS A CA 1
ATOM 2182 C C . LYS A 1 279 ? -11.790 -14.816 16.537 1.00 97.62 279 LYS A C 1
ATOM 2184 O O . LYS A 1 279 ? -11.604 -16.014 16.723 1.00 97.62 279 LYS A O 1
ATOM 2189 N N . ARG A 1 280 ? -11.028 -14.083 15.719 1.00 98.06 280 ARG A N 1
ATOM 2190 C CA . ARG A 1 280 ? -9.946 -14.616 14.872 1.00 98.06 280 ARG A CA 1
ATOM 2191 C C . ARG A 1 280 ? -8.560 -14.572 15.500 1.00 98.06 280 ARG A C 1
ATOM 2193 O O . ARG A 1 280 ? -7.605 -14.999 14.861 1.00 98.06 280 ARG A O 1
ATOM 2200 N N . ARG A 1 281 ? -8.437 -14.087 16.740 1.00 98.00 281 ARG A N 1
ATOM 2201 C CA . ARG A 1 281 ? -7.150 -13.949 17.447 1.00 98.00 281 ARG A CA 1
ATOM 2202 C C . ARG A 1 281 ? -6.171 -13.035 16.692 1.00 98.00 281 ARG A C 1
ATOM 2204 O O . ARG A 1 281 ? -4.965 -13.256 16.722 1.00 98.00 281 ARG A O 1
ATOM 2211 N N . ILE A 1 282 ? -6.689 -12.007 16.021 1.00 98.56 282 ILE A N 1
ATOM 2212 C CA . ILE A 1 282 ? -5.897 -11.029 15.269 1.00 98.56 282 ILE A CA 1
ATOM 2213 C C . ILE A 1 282 ? -5.645 -9.819 16.172 1.00 98.56 282 ILE A C 1
ATOM 2215 O O . ILE A 1 282 ? -6.610 -9.240 16.672 1.00 98.56 282 ILE A O 1
ATOM 2219 N N . PRO A 1 283 ? -4.385 -9.416 16.410 1.00 98.25 283 PRO A N 1
ATOM 2220 C CA . PRO A 1 283 ? -4.096 -8.224 17.186 1.00 98.25 283 PRO A CA 1
ATOM 2221 C C . PRO A 1 283 ? -4.598 -6.975 16.456 1.00 98.25 283 PRO A C 1
ATOM 2223 O O . PRO A 1 283 ? -4.510 -6.876 15.229 1.00 98.25 283 PRO A O 1
ATOM 2226 N N . LEU A 1 284 ? -5.095 -6.017 17.231 1.00 97.94 284 LEU A N 1
ATOM 2227 C CA . LEU A 1 284 ? -5.586 -4.737 16.735 1.00 97.94 284 LEU A CA 1
ATOM 2228 C C . LEU A 1 284 ? -4.727 -3.602 17.281 1.00 97.94 284 LEU A C 1
ATOM 2230 O O . LEU A 1 284 ? -4.366 -3.604 18.459 1.00 97.94 284 LEU A O 1
ATOM 2234 N N . ILE A 1 285 ? -4.444 -2.629 16.425 1.00 98.06 285 ILE A N 1
ATOM 2235 C CA . ILE A 1 285 ? -3.863 -1.340 16.778 1.00 98.06 285 ILE A CA 1
ATOM 2236 C C . ILE A 1 285 ? -4.843 -0.258 16.330 1.00 98.06 285 ILE A C 1
ATOM 2238 O O . ILE A 1 285 ? -5.389 -0.333 15.233 1.00 98.06 285 ILE A O 1
ATOM 2242 N N . MET A 1 286 ? -5.060 0.738 17.171 1.00 96.38 286 MET A N 1
ATOM 2243 C CA . MET A 1 286 ? -5.768 1.960 16.808 1.00 96.38 286 MET A CA 1
ATOM 2244 C C . MET A 1 286 ? -4.957 3.153 17.296 1.00 96.38 286 MET A C 1
ATOM 2246 O O . MET A 1 286 ? -4.495 3.141 18.440 1.00 96.38 286 MET A O 1
ATOM 2250 N N . ALA A 1 287 ? -4.844 4.183 16.464 1.00 93.50 287 ALA A N 1
ATOM 2251 C CA . ALA A 1 287 ? -4.488 5.521 16.896 1.00 93.50 287 ALA A CA 1
ATOM 2252 C C . ALA A 1 287 ? -5.759 6.367 17.043 1.00 93.50 287 ALA A C 1
ATOM 2254 O O . ALA A 1 287 ? -6.668 6.323 16.223 1.00 93.50 287 ALA A O 1
ATOM 2255 N N . THR A 1 288 ? -5.861 7.127 18.126 1.00 89.69 288 THR A N 1
ATOM 2256 C CA . THR A 1 288 ? -6.941 8.097 18.311 1.00 89.69 288 THR A CA 1
ATOM 2257 C C . THR A 1 288 ? -6.340 9.464 18.546 1.00 89.69 288 THR A C 1
ATOM 2259 O O . THR A 1 288 ? -5.570 9.659 19.488 1.00 89.69 288 THR A O 1
ATOM 2262 N N . ASP A 1 289 ? -6.712 10.406 17.686 1.00 87.25 289 ASP A N 1
ATOM 2263 C CA . ASP A 1 289 ? -6.386 11.814 17.859 1.00 87.25 289 ASP A CA 1
ATOM 2264 C C . ASP A 1 289 ? -7.235 12.380 19.002 1.00 87.25 289 ASP A C 1
ATOM 2266 O O . ASP A 1 289 ? -8.468 12.406 18.928 1.00 87.25 289 ASP A O 1
ATOM 2270 N N . VAL A 1 290 ? -6.578 12.857 20.059 1.00 85.44 290 VAL A N 1
ATOM 2271 C CA . VAL A 1 290 ? -7.244 13.451 21.219 1.00 85.44 290 VAL A CA 1
ATOM 2272 C C . VAL A 1 290 ? -6.751 14.877 21.423 1.00 85.44 290 VAL A C 1
ATOM 2274 O O . VAL A 1 290 ? -5.762 15.144 22.104 1.00 85.44 290 VAL A O 1
ATOM 2277 N N . GLY A 1 291 ? -7.429 15.825 20.772 1.00 82.06 291 GLY A N 1
ATOM 2278 C CA . GLY A 1 291 ? -6.999 17.222 20.751 1.00 82.06 291 GLY A CA 1
ATOM 2279 C C . GLY A 1 291 ? -5.617 17.365 20.106 1.00 82.06 291 GLY A C 1
ATOM 2280 O O . GLY A 1 291 ? -5.477 17.169 18.904 1.00 82.06 291 GLY A O 1
ATOM 2281 N N . SER A 1 292 ? -4.604 17.731 20.897 1.00 84.25 292 SER A N 1
ATOM 2282 C CA . SER A 1 292 ? -3.197 17.790 20.463 1.00 84.25 292 SER A CA 1
ATOM 2283 C C . SER A 1 292 ? -2.384 16.535 20.807 1.00 84.25 292 SER A C 1
ATOM 2285 O O . SER A 1 292 ? -1.193 16.485 20.504 1.00 84.25 292 SER A O 1
ATOM 2287 N N . GLY A 1 293 ? -2.986 15.568 21.500 1.00 87.00 293 GLY A N 1
ATOM 2288 C CA . GLY A 1 293 ? -2.377 14.293 21.862 1.00 87.00 293 GLY A CA 1
ATOM 2289 C C . GLY A 1 293 ? -2.791 13.162 20.924 1.00 87.00 293 GLY A C 1
ATOM 2290 O O . GLY A 1 293 ? -3.715 13.293 20.123 1.00 87.00 293 GLY A O 1
ATOM 2291 N N . VAL A 1 294 ? -2.103 12.030 21.058 1.00 89.69 294 VAL A N 1
ATOM 2292 C CA . VAL A 1 294 ? -2.451 10.775 20.387 1.00 89.69 294 VAL A CA 1
ATOM 2293 C C . VAL A 1 294 ? -2.467 9.674 21.431 1.00 89.69 294 VAL A C 1
ATOM 2295 O O . VAL A 1 294 ? -1.501 9.514 22.180 1.00 89.69 294 VAL A O 1
ATOM 2298 N N . GLN A 1 295 ? -3.543 8.897 21.446 1.00 91.56 295 GLN A N 1
ATOM 2299 C CA . GLN A 1 295 ? -3.610 7.652 22.193 1.00 91.56 295 GLN A CA 1
ATOM 2300 C C . GLN A 1 295 ? -3.424 6.463 21.249 1.00 91.56 295 GLN A C 1
ATOM 2302 O O . GLN A 1 295 ? -3.975 6.441 20.151 1.00 91.56 295 GLN A O 1
ATOM 2307 N N . LEU A 1 296 ? -2.651 5.469 21.691 1.00 94.12 296 LEU A N 1
ATOM 2308 C CA . LEU A 1 296 ? -2.463 4.206 20.985 1.00 94.12 296 LEU A CA 1
ATOM 2309 C C . LEU A 1 296 ? -3.068 3.056 21.788 1.00 94.12 296 LEU A C 1
ATOM 2311 O O . LEU A 1 296 ? -2.603 2.735 22.883 1.00 94.12 296 LEU A O 1
ATOM 2315 N N . ASP A 1 297 ? -4.052 2.389 21.201 1.00 93.88 297 ASP A N 1
ATOM 2316 C CA . ASP A 1 297 ? -4.664 1.189 21.754 1.00 93.88 297 ASP A CA 1
ATOM 2317 C C . ASP A 1 297 ? -4.099 -0.048 21.059 1.00 93.88 297 ASP A C 1
ATOM 2319 O O . ASP A 1 297 ? -4.257 -0.219 19.852 1.00 93.88 297 ASP A O 1
ATOM 2323 N N . ILE A 1 298 ? -3.464 -0.935 21.830 1.00 96.12 298 ILE A N 1
ATOM 2324 C CA . ILE A 1 298 ? -2.912 -2.202 21.336 1.00 96.12 298 ILE A CA 1
ATOM 2325 C C . ILE A 1 298 ? -3.665 -3.361 21.988 1.00 96.12 298 ILE A C 1
ATOM 2327 O O . ILE A 1 298 ? -3.405 -3.736 23.133 1.00 96.12 298 ILE A O 1
ATOM 2331 N N . MET A 1 299 ? -4.570 -3.979 21.236 1.00 96.94 299 MET A N 1
ATOM 2332 C CA . MET A 1 299 ? -5.376 -5.104 21.703 1.00 96.94 299 MET A CA 1
ATOM 2333 C C . MET A 1 299 ? -4.734 -6.421 21.267 1.00 96.94 299 MET A C 1
ATOM 2335 O O . MET A 1 299 ? -4.783 -6.813 20.100 1.00 96.94 299 MET A O 1
ATOM 2339 N N . ARG A 1 300 ? -4.126 -7.134 22.218 1.00 97.00 300 ARG A N 1
ATOM 2340 C CA . ARG A 1 300 ? -3.439 -8.419 21.987 1.00 97.00 300 ARG A CA 1
ATOM 2341 C C . ARG A 1 300 ? -4.393 -9.613 22.002 1.00 97.00 300 ARG A C 1
ATOM 2343 O O . ARG A 1 300 ? -4.227 -10.552 22.787 1.00 97.00 300 ARG A O 1
ATOM 2350 N N . TYR A 1 301 ? -5.388 -9.585 21.117 1.00 98.00 301 TYR A N 1
ATOM 2351 C CA . TYR A 1 301 ? -6.344 -10.684 20.953 1.00 98.00 301 TYR A CA 1
ATOM 2352 C C . TYR A 1 301 ? -5.695 -11.994 20.503 1.00 98.00 301 TYR A C 1
ATOM 2354 O O . TYR A 1 301 ? -6.273 -13.057 20.707 1.00 98.00 301 TYR A O 1
ATOM 2362 N N . ASP A 1 302 ? -4.489 -11.943 19.942 1.00 97.25 302 ASP A N 1
ATOM 2363 C CA . ASP A 1 302 ? -3.640 -13.101 19.653 1.00 97.25 302 ASP A CA 1
ATOM 2364 C C . ASP A 1 302 ? -3.178 -13.826 20.926 1.00 97.25 302 ASP A C 1
ATOM 2366 O O . ASP A 1 302 ? -3.037 -15.048 20.939 1.00 97.25 302 ASP A O 1
ATOM 2370 N N . ARG A 1 303 ? -3.000 -13.094 22.033 1.00 97.06 303 ARG A N 1
ATOM 2371 C CA . ARG A 1 303 ? -2.574 -13.658 23.322 1.00 97.06 303 ARG A CA 1
ATOM 2372 C C . ARG A 1 303 ? -3.748 -14.200 24.121 1.00 97.06 303 ARG A C 1
ATOM 2374 O O . ARG A 1 303 ? -3.736 -15.370 24.492 1.00 97.06 303 ARG A O 1
ATOM 2381 N N . SER A 1 304 ? -4.826 -13.431 24.284 1.00 94.25 304 SER A N 1
ATOM 2382 C CA . SER A 1 304 ? -6.018 -13.865 25.036 1.00 94.25 304 SER A CA 1
ATOM 2383 C C . SER A 1 304 ? -7.331 -13.501 24.338 1.00 94.25 304 SER A C 1
ATOM 2385 O O . SER A 1 304 ? -7.563 -12.351 23.990 1.00 94.25 304 SER A O 1
ATOM 2387 N N . ALA A 1 305 ? -8.207 -14.493 24.149 1.00 89.50 305 ALA A N 1
ATOM 2388 C CA . ALA A 1 305 ? -9.544 -14.282 23.595 1.00 89.50 305 ALA A CA 1
ATOM 2389 C C . ALA A 1 305 ? -10.495 -13.685 24.646 1.00 89.50 305 ALA A C 1
ATOM 2391 O O . ALA A 1 305 ? -11.565 -13.201 24.301 1.00 89.50 305 ALA A O 1
ATOM 2392 N N . ALA A 1 306 ? -10.085 -13.699 25.920 1.00 93.25 306 ALA A N 1
ATOM 2393 C CA . ALA A 1 306 ? -10.788 -13.054 27.021 1.00 93.25 306 ALA A CA 1
ATOM 2394 C C . ALA A 1 306 ? -10.425 -11.565 27.168 1.00 93.25 306 ALA A C 1
ATOM 2396 O O . ALA A 1 306 ? -10.968 -10.901 28.047 1.00 93.25 306 ALA A O 1
ATOM 2397 N N . THR A 1 307 ? -9.509 -11.033 26.347 1.00 95.50 307 THR A N 1
ATOM 2398 C CA . THR A 1 307 ? -9.218 -9.596 26.331 1.00 95.50 307 THR A CA 1
ATOM 2399 C C . THR A 1 307 ? -10.506 -8.822 25.991 1.00 95.50 307 THR A C 1
ATOM 2401 O O . THR A 1 307 ? -11.138 -9.128 24.970 1.00 95.50 307 THR A O 1
ATOM 2404 N N . PRO A 1 308 ? -10.926 -7.855 26.832 1.00 96.12 308 PRO A N 1
ATOM 2405 C CA . PRO A 1 308 ? -12.088 -7.013 26.555 1.00 96.12 308 PRO A CA 1
ATOM 2406 C C . PRO A 1 308 ? -11.914 -6.186 25.280 1.00 96.12 308 PRO A C 1
ATOM 2408 O O . PRO A 1 308 ? -10.796 -6.009 24.795 1.00 96.12 308 PRO A O 1
ATOM 2411 N N . LEU A 1 309 ? -13.011 -5.656 24.744 1.00 96.88 309 LEU A N 1
ATOM 2412 C CA . LEU A 1 309 ? -12.979 -4.832 23.530 1.00 96.88 309 LEU A CA 1
ATOM 2413 C C . LEU A 1 309 ? -12.343 -3.449 23.751 1.00 96.88 309 LEU A C 1
ATOM 2415 O O . LEU A 1 309 ? -11.898 -2.834 22.783 1.00 96.88 309 LEU A O 1
ATOM 2419 N N . ALA A 1 310 ? -12.275 -2.968 24.992 1.00 95.50 310 ALA A N 1
ATOM 2420 C CA . ALA A 1 310 ? -11.661 -1.697 25.376 1.00 95.50 310 ALA A CA 1
ATOM 2421 C C . ALA A 1 310 ? -10.753 -1.873 26.599 1.00 95.50 310 ALA A C 1
ATOM 2423 O O . ALA A 1 310 ? -10.956 -2.767 27.425 1.00 95.50 310 ALA A O 1
ATOM 2424 N N . ASN A 1 311 ? -9.755 -1.003 26.734 1.00 91.19 311 ASN A N 1
ATOM 2425 C CA . ASN A 1 311 ? -8.913 -0.974 27.924 1.00 91.19 311 ASN A CA 1
ATOM 2426 C C . ASN A 1 311 ? -9.684 -0.313 29.079 1.00 91.19 311 ASN A C 1
ATOM 2428 O O . ASN A 1 311 ? -10.207 0.784 28.937 1.00 91.19 311 ASN A O 1
ATOM 2432 N N . GLY A 1 312 ? -9.779 -0.986 30.229 1.00 90.56 312 GLY A N 1
ATOM 2433 C CA . GLY A 1 312 ? -10.430 -0.445 31.433 1.00 90.56 312 GLY A CA 1
ATOM 2434 C C . GLY A 1 312 ? -11.961 -0.565 31.491 1.00 90.56 312 GLY A C 1
ATOM 2435 O O . GLY A 1 312 ? -12.518 -0.476 32.584 1.00 90.56 312 GLY A O 1
ATOM 2436 N N . THR A 1 313 ? -12.636 -0.862 30.377 1.00 95.62 313 THR A N 1
ATOM 2437 C CA . THR A 1 313 ? -14.102 -1.007 30.318 1.00 95.62 313 THR A CA 1
ATOM 2438 C C . THR A 1 313 ? -14.508 -2.407 29.861 1.00 95.62 313 THR A C 1
ATOM 2440 O O . THR A 1 313 ? -14.013 -2.922 28.861 1.00 95.62 313 THR A O 1
ATOM 2443 N N . GLY A 1 314 ? -15.443 -3.036 30.579 1.00 96.50 314 GLY A N 1
ATOM 2444 C CA . GLY A 1 314 ? -15.998 -4.335 30.186 1.00 96.50 314 GLY A CA 1
ATOM 2445 C C . GLY A 1 314 ? -16.966 -4.233 29.002 1.00 96.50 314 GLY A C 1
ATOM 2446 O O . GLY A 1 314 ? -17.739 -3.279 28.913 1.00 96.50 314 GLY A O 1
ATOM 2447 N N . ASP A 1 315 ? -16.990 -5.256 28.143 1.00 97.69 315 ASP A N 1
ATOM 2448 C CA . ASP A 1 315 ? -17.760 -5.279 26.888 1.00 97.69 315 ASP A CA 1
ATOM 2449 C C . ASP A 1 315 ? -19.219 -4.824 27.047 1.00 97.69 315 ASP A C 1
ATOM 2451 O O . ASP A 1 315 ? -19.681 -3.967 26.302 1.00 97.69 315 ASP A O 1
ATOM 2455 N N . LYS A 1 316 ? -19.946 -5.330 28.056 1.00 97.81 316 LYS A N 1
ATOM 2456 C CA . LYS A 1 316 ? -21.356 -4.961 28.285 1.00 97.81 316 LYS A CA 1
ATOM 2457 C C . LYS A 1 316 ? -21.543 -3.453 28.492 1.00 97.81 316 LYS A C 1
ATOM 2459 O O . LYS A 1 316 ? -22.513 -2.886 27.999 1.00 97.81 316 LYS A O 1
ATOM 2464 N N . ALA A 1 317 ? -20.638 -2.817 29.236 1.00 97.75 317 ALA A N 1
ATOM 2465 C CA . ALA A 1 317 ? -20.693 -1.380 29.478 1.00 97.75 317 ALA A CA 1
ATOM 2466 C C . ALA A 1 317 ? -20.332 -0.592 28.211 1.00 97.75 317 ALA A C 1
ATOM 2468 O O . ALA A 1 317 ? -20.981 0.408 27.916 1.00 97.75 317 ALA A O 1
ATOM 2469 N N . LEU A 1 318 ? -19.362 -1.081 27.432 1.00 98.06 318 LEU A N 1
ATOM 2470 C CA . LEU A 1 318 ? -18.980 -0.476 26.158 1.00 98.06 318 LEU A CA 1
ATOM 2471 C C . LEU A 1 318 ? -20.133 -0.510 25.140 1.00 98.06 318 LEU A C 1
ATOM 2473 O O . LEU A 1 318 ? -20.431 0.512 24.525 1.00 98.06 318 LEU A O 1
ATOM 2477 N N . TYR A 1 319 ? -20.826 -1.646 25.010 1.00 98.25 319 TYR A N 1
ATOM 2478 C CA . TYR A 1 319 ? -22.019 -1.762 24.162 1.00 98.25 319 TYR A CA 1
ATOM 2479 C C . TYR A 1 319 ? -23.141 -0.830 24.615 1.00 98.25 319 TYR A C 1
ATOM 2481 O O . TYR A 1 319 ? -23.709 -0.125 23.790 1.00 98.25 319 TYR A O 1
ATOM 2489 N N . ALA A 1 320 ? -23.416 -0.754 25.921 1.00 98.12 320 ALA A N 1
ATOM 2490 C CA . ALA A 1 320 ? -24.431 0.161 26.442 1.00 98.12 320 ALA A CA 1
ATOM 2491 C C . ALA A 1 320 ? -24.096 1.636 26.146 1.00 98.12 320 ALA A C 1
ATOM 2493 O O . ALA A 1 320 ? -24.988 2.412 25.798 1.00 98.12 320 ALA A O 1
ATOM 2494 N N . ALA A 1 321 ? -22.819 2.022 26.247 1.00 97.75 321 ALA A N 1
ATOM 2495 C CA . ALA A 1 321 ? -22.364 3.363 25.889 1.00 97.75 321 ALA A CA 1
ATOM 2496 C C . ALA A 1 321 ? -22.518 3.632 24.383 1.00 97.75 321 ALA A C 1
ATOM 2498 O O . ALA A 1 321 ? -23.010 4.692 24.003 1.00 97.75 321 ALA A O 1
ATOM 2499 N N . MET A 1 322 ? -22.171 2.662 23.531 1.00 97.69 322 MET A N 1
ATOM 2500 C CA . MET A 1 322 ? -22.384 2.744 22.082 1.00 97.69 322 MET A CA 1
ATOM 2501 C C . MET A 1 322 ? -23.875 2.885 21.739 1.00 97.69 322 MET A C 1
ATOM 2503 O O . MET A 1 322 ? -24.244 3.774 20.974 1.00 97.69 322 MET A O 1
ATOM 2507 N N . ASP A 1 323 ? -24.745 2.050 22.309 1.00 97.94 323 ASP A N 1
ATOM 2508 C CA . ASP A 1 323 ? -26.192 2.095 22.068 1.00 97.94 323 ASP A CA 1
ATOM 2509 C C . ASP A 1 323 ? -26.791 3.452 22.460 1.00 97.94 323 ASP A C 1
ATOM 2511 O O . ASP A 1 323 ? -27.643 3.987 21.743 1.00 97.94 323 ASP A O 1
ATOM 2515 N N . ALA A 1 324 ? -26.296 4.058 23.545 1.00 97.50 324 ALA A N 1
ATOM 2516 C CA . ALA A 1 324 ? -26.720 5.384 23.983 1.00 97.50 324 ALA A CA 1
ATOM 2517 C C . ALA A 1 324 ? -26.441 6.481 22.939 1.00 97.50 324 ALA A C 1
ATOM 2519 O O . ALA A 1 324 ? -27.264 7.390 22.815 1.00 97.50 324 ALA A O 1
ATOM 2520 N N . VAL A 1 325 ? -25.355 6.384 22.157 1.00 97.12 325 VAL A N 1
ATOM 2521 C CA . VAL A 1 325 ? -25.041 7.338 21.071 1.00 97.12 325 VAL A CA 1
ATOM 2522 C C . VAL A 1 325 ? -26.142 7.346 20.008 1.00 97.12 325 VAL A C 1
ATOM 2524 O O . VAL A 1 325 ? -26.566 8.406 19.552 1.00 97.12 325 VAL A O 1
ATOM 2527 N N . TYR A 1 326 ? -26.642 6.169 19.624 1.00 96.50 326 TYR A N 1
ATOM 2528 C CA . TYR A 1 326 ? -27.671 6.054 18.584 1.00 96.50 326 TYR A CA 1
ATOM 2529 C C . TYR A 1 326 ? -29.089 6.263 19.121 1.00 96.50 326 TYR A C 1
ATOM 2531 O O . TYR A 1 326 ? -29.964 6.683 18.366 1.00 96.50 326 TYR A O 1
ATOM 2539 N N . ALA A 1 327 ? -29.324 6.003 20.409 1.00 97.25 327 ALA A N 1
ATOM 2540 C CA . ALA A 1 327 ? -30.582 6.339 21.070 1.00 97.25 327 ALA A CA 1
ATOM 2541 C C . ALA A 1 327 ? -30.761 7.859 21.259 1.00 97.25 327 ALA A C 1
ATOM 2543 O O . ALA A 1 327 ? -31.893 8.329 21.345 1.00 97.25 327 ALA A O 1
ATOM 2544 N N . ASN A 1 328 ? -29.662 8.625 21.295 1.00 96.06 328 ASN A N 1
ATOM 2545 C CA . ASN A 1 328 ? -29.656 10.072 21.534 1.00 96.06 328 ASN A CA 1
ATOM 2546 C C . ASN A 1 328 ? -28.897 10.820 20.415 1.00 96.06 328 ASN A C 1
ATOM 2548 O O . ASN A 1 328 ? -27.846 11.420 20.662 1.00 96.06 328 ASN A O 1
ATOM 2552 N N . PRO A 1 329 ? -29.396 10.797 19.165 1.00 92.81 329 PRO A N 1
ATOM 2553 C CA . PRO A 1 329 ? -28.684 11.371 18.028 1.00 92.81 329 PRO A CA 1
ATOM 2554 C C . PRO A 1 329 ? -28.424 12.871 18.223 1.00 92.81 329 PRO A C 1
ATOM 2556 O O . PRO A 1 329 ? -29.337 13.651 18.486 1.00 92.81 329 PRO A O 1
ATOM 2559 N N . GLY A 1 330 ? -27.162 13.277 18.064 1.00 92.12 330 GLY A N 1
ATOM 2560 C CA . GLY A 1 330 ? -26.717 14.663 18.243 1.00 92.12 330 GLY A CA 1
ATOM 2561 C C . GLY A 1 330 ? -26.327 15.039 19.678 1.00 92.12 330 GLY A C 1
ATOM 2562 O O . GLY A 1 330 ? -25.779 16.126 19.877 1.00 92.12 330 GLY A O 1
ATOM 2563 N N . ASP A 1 331 ? -26.532 14.163 20.670 1.00 95.25 331 ASP A N 1
ATOM 2564 C CA . ASP A 1 331 ? -26.086 14.421 22.040 1.00 95.25 331 ASP A CA 1
ATOM 2565 C C . ASP A 1 331 ? -24.583 14.145 22.196 1.00 95.25 331 ASP A C 1
ATOM 2567 O O . ASP A 1 331 ? -24.131 13.011 22.380 1.00 95.25 331 ASP A O 1
ATOM 2571 N N . ARG A 1 332 ? -23.799 15.228 22.197 1.00 94.38 332 ARG A N 1
ATOM 2572 C CA . ARG A 1 332 ? -22.345 15.184 22.400 1.00 94.38 332 ARG A CA 1
ATOM 2573 C C . ARG A 1 332 ? -21.949 14.500 23.706 1.00 94.38 332 ARG A C 1
ATOM 2575 O O . ARG A 1 332 ? -20.894 13.876 23.740 1.00 94.38 332 ARG A O 1
ATOM 2582 N N . LYS A 1 333 ? -22.755 14.596 24.767 1.00 96.00 333 LYS A N 1
ATOM 2583 C CA . LYS A 1 333 ? -22.433 13.980 26.059 1.00 96.00 333 LYS A CA 1
ATOM 2584 C C . LYS A 1 333 ? -22.423 12.458 25.951 1.00 96.00 333 LYS A C 1
ATOM 2586 O O . LYS A 1 333 ? -21.500 11.829 26.455 1.00 96.00 333 LYS A O 1
ATOM 2591 N N . THR A 1 334 ? -23.412 11.873 25.273 1.00 96.19 334 THR A N 1
ATOM 2592 C CA . THR A 1 334 ? -23.442 10.418 25.040 1.00 96.19 334 THR A CA 1
ATOM 2593 C C . THR A 1 334 ? -22.302 9.959 24.137 1.00 96.19 334 THR A C 1
ATOM 2595 O O . THR A 1 334 ? -21.691 8.933 24.417 1.00 96.19 334 THR A O 1
ATOM 2598 N N . PHE A 1 335 ? -21.947 10.752 23.120 1.00 94.69 335 PHE A N 1
ATOM 2599 C CA . PHE A 1 335 ? -20.789 10.468 22.274 1.00 94.69 335 PHE A CA 1
ATOM 2600 C C . PHE A 1 335 ? -19.482 10.448 23.076 1.00 94.69 335 PHE A C 1
ATOM 2602 O O . PHE A 1 335 ? -18.745 9.470 23.009 1.00 94.69 335 PHE A O 1
ATOM 2609 N N . PHE A 1 336 ? -19.215 11.475 23.887 1.00 94.06 336 PHE A N 1
ATOM 2610 C CA . PHE A 1 336 ? -18.007 11.499 24.717 1.00 94.06 336 PHE A CA 1
ATOM 2611 C C . PHE A 1 336 ? -18.017 10.424 25.808 1.00 94.06 336 PHE A C 1
ATOM 2613 O O . PHE A 1 336 ? -16.971 9.856 26.082 1.00 94.06 336 PHE A O 1
ATOM 2620 N N . ALA A 1 337 ? -19.178 10.045 26.348 1.00 96.06 337 ALA A N 1
ATOM 2621 C CA . ALA A 1 337 ? -19.263 8.901 27.256 1.00 96.06 337 ALA A CA 1
ATOM 2622 C C . ALA A 1 337 ? -18.869 7.575 26.573 1.00 96.06 337 ALA A C 1
ATOM 2624 O O . ALA A 1 337 ? -18.259 6.716 27.208 1.00 96.06 337 ALA A O 1
ATOM 2625 N N . PHE A 1 338 ? -19.184 7.400 25.283 1.00 96.62 338 PHE A N 1
ATOM 2626 C CA . PHE A 1 338 ? -18.677 6.271 24.499 1.00 96.62 338 PHE A CA 1
ATOM 2627 C C . PHE A 1 338 ? -17.163 6.363 24.275 1.00 96.62 338 PHE A C 1
ATOM 2629 O O . PHE A 1 338 ? -16.476 5.356 24.424 1.00 96.62 338 PHE A O 1
ATOM 2636 N N . VAL A 1 339 ? -16.640 7.553 23.960 1.00 94.12 339 VAL A N 1
ATOM 2637 C CA . VAL A 1 339 ? -15.191 7.780 23.829 1.00 94.12 339 VAL A CA 1
ATOM 2638 C C . VAL A 1 339 ? -14.476 7.415 25.133 1.00 94.12 339 VAL A C 1
ATOM 2640 O O . VAL A 1 339 ? -13.584 6.574 25.109 1.00 94.12 339 VAL A O 1
ATOM 2643 N N . ASP A 1 340 ? -14.930 7.928 26.276 1.00 95.00 340 ASP A N 1
ATOM 2644 C CA . ASP A 1 340 ? -14.375 7.617 27.600 1.00 95.00 340 ASP A CA 1
ATOM 2645 C C . ASP A 1 340 ? -14.428 6.115 27.910 1.00 95.00 340 ASP A C 1
ATOM 2647 O O . ASP A 1 340 ? -13.483 5.547 28.453 1.00 95.00 340 ASP A O 1
ATOM 2651 N N . ALA A 1 341 ? -15.520 5.442 27.539 1.00 96.38 341 ALA A N 1
ATOM 2652 C CA . ALA A 1 341 ? -15.645 3.997 27.697 1.00 96.38 341 ALA A CA 1
ATOM 2653 C C . ALA A 1 341 ? -14.667 3.218 26.800 1.00 96.38 341 ALA A C 1
ATOM 2655 O O . ALA A 1 341 ? -14.208 2.141 27.184 1.00 96.38 341 ALA A O 1
ATOM 2656 N N . LEU A 1 342 ? -14.363 3.735 25.611 1.00 95.31 342 LEU A N 1
ATOM 2657 C CA . LEU A 1 342 ? -13.536 3.082 24.603 1.00 95.31 342 LEU A CA 1
ATOM 2658 C C . LEU A 1 342 ? -12.034 3.269 24.851 1.00 95.31 342 LEU A C 1
ATOM 2660 O O . LEU A 1 342 ? -11.287 2.299 24.728 1.00 95.31 342 LEU A O 1
ATOM 2664 N N . ILE A 1 343 ? -11.610 4.499 25.151 1.00 93.00 343 ILE A N 1
ATOM 2665 C CA . ILE A 1 343 ? -10.196 4.883 25.269 1.00 93.00 343 ILE A CA 1
ATOM 2666 C C . ILE A 1 343 ? -9.783 5.247 26.704 1.00 93.00 343 ILE A C 1
ATOM 2668 O O . ILE A 1 343 ? -8.601 5.436 26.974 1.00 93.00 343 ILE A O 1
ATOM 2672 N N . GLY A 1 344 ? -10.714 5.269 27.660 1.00 90.88 344 GLY A N 1
ATOM 2673 C CA . GLY A 1 344 ? -10.463 5.745 29.022 1.00 90.88 344 GLY A CA 1
ATOM 2674 C C . GLY A 1 344 ? -10.551 7.268 29.119 1.00 90.88 344 GLY A C 1
ATOM 2675 O O . GLY A 1 344 ? -10.780 7.945 28.130 1.00 90.88 344 GLY A O 1
ATOM 2676 N N . THR A 1 345 ? -10.375 7.820 30.321 1.00 88.62 345 THR A N 1
ATOM 2677 C CA . THR A 1 345 ? -10.535 9.264 30.605 1.00 88.62 345 THR A CA 1
ATOM 2678 C C . THR A 1 345 ? -9.208 10.011 30.771 1.00 88.62 345 THR A C 1
ATOM 2680 O O . THR A 1 345 ? -9.194 11.156 31.214 1.00 88.62 345 THR A O 1
ATOM 2683 N N . ASN A 1 346 ? -8.080 9.344 30.522 1.00 79.31 346 ASN A N 1
ATOM 2684 C CA . ASN A 1 346 ? -6.739 9.879 30.772 1.00 79.31 346 ASN A CA 1
ATOM 2685 C C . ASN A 1 346 ? -6.151 10.486 29.492 1.00 79.31 346 ASN A C 1
ATOM 2687 O O . ASN A 1 346 ? -5.096 10.041 29.036 1.00 79.31 346 ASN A O 1
ATOM 2691 N N . TYR A 1 347 ? -6.849 11.464 28.916 1.00 75.38 347 TYR A N 1
ATOM 2692 C CA . TYR A 1 347 ? -6.465 12.123 27.671 1.00 75.38 347 TYR A CA 1
ATOM 2693 C C . TYR A 1 347 ? -6.586 13.647 27.732 1.00 75.38 347 TYR A C 1
ATOM 2695 O O . TYR A 1 347 ? -7.396 14.157 28.542 1.00 75.38 347 TYR A O 1
#

pLDDT: mean 94.52, std 4.87, range [73.19, 98.81]

Radius of gyration: 23.45 Å; chains: 1; bounding box: 63×39×65 Å